Protein AF-A0A7S2C5H0-F1 (afdb_monomer_lite)

pLDDT: mean 75.6, std 20.44, range [29.86, 96.56]

Foldseek 3Di:
DPVQDAQQKKKFWLAAFDDDDPPDDPPPTDCQHRWIWGWHDDDQLFKTWIFTLQFDADPQDPDPLSNLCVVLAATEGAGDDAQQVDKKKKFQDPPAAPWDDRAQRITIDGDSVVVSVVSVVVLVPPPDDDDDDDDDDDDDDPPVPPNRHHDLTMHMHGGTDMDGGCRVVVCVVVLNTIFIDGSVNDDSVRSSCSRRVDHSNCSSVSVVVVCVVVVPDDPSRHPPPPDPPPPVDDD

Sequence (235 aa):
PYPDLHVGGVLISKTAAPGGSPGGKPYSRSYWHSAVMLVVEHVEYGCAKAVLLNHVPAPLSQRPALRALCEYGAPLRHGGPCDPDLHFVLHDRKKVAGARQLCQGVYIGGDIPAITSALADSASTSDDEDSDDDDGIDEETADDDSQAAKSRWCAAFQGCAAWSEGQLEGELKRGTSWGLLPASSLGGDTVTRLVFHTEPSSCWAAVCALLLREGGGDRTTVSTNANCEDAAGSA

Secondary structure (DSSP, 8-state):
--TT--TT-EEEESSPPP---TT--GGGS-TTTT-EEEEEEE-TTS-EEEEESS--BPPPPS-HHHHHHHHTTPPEEE--SEEEEEEEEEE--TT-TTEEEEETTEEEE--HHHHHHHHHHHHTTS--S----------------------SSEEEEEEEEEE-TTHHHHHHHHTSSEEEE-TTTS-HHHHHIIIIIS-GGGHHHHHHHHHHHH-SS-TTS----S-TTTTS---

Structure (mmCIF, N/CA/C/O backbone):
data_AF-A0A7S2C5H0-F1
#
_entry.id   AF-A0A7S2C5H0-F1
#
loop_
_atom_site.group_PDB
_atom_site.id
_atom_site.type_symbol
_atom_site.label_atom_id
_atom_site.label_alt_id
_atom_site.label_comp_id
_atom_site.label_asym_id
_atom_site.label_entity_id
_atom_site.label_seq_id
_atom_site.pdbx_PDB_ins_code
_atom_site.Cartn_x
_atom_site.Cartn_y
_atom_site.Cartn_z
_atom_site.occupancy
_atom_site.B_iso_or_equiv
_atom_site.auth_seq_id
_atom_site.auth_comp_id
_atom_site.auth_asym_id
_atom_site.auth_atom_id
_atom_site.pdbx_PDB_model_num
ATOM 1 N N . PRO A 1 1 ? -21.243 -7.540 7.296 1.00 53.75 1 PRO A N 1
ATOM 2 C CA . PRO A 1 1 ? -20.557 -6.875 6.168 1.00 53.75 1 PRO A CA 1
ATOM 3 C C . PRO A 1 1 ? -20.502 -5.344 6.331 1.00 53.75 1 PRO A C 1
ATOM 5 O O . PRO A 1 1 ? -21.538 -4.709 6.517 1.00 53.75 1 PRO A O 1
ATOM 8 N N . TYR A 1 2 ? -19.298 -4.766 6.312 1.00 61.06 2 TYR A N 1
ATOM 9 C CA . TYR A 1 2 ? -19.113 -3.323 6.125 1.00 61.06 2 TYR A CA 1
ATOM 10 C C . TYR A 1 2 ? -19.041 -3.105 4.603 1.00 61.06 2 TYR A C 1
ATOM 12 O O . TYR A 1 2 ? -18.027 -3.476 4.016 1.00 61.06 2 TYR A O 1
ATOM 20 N N . PRO A 1 3 ? -20.123 -2.648 3.945 1.00 62.16 3 PRO A N 1
ATOM 21 C CA . PRO A 1 3 ? -20.274 -2.751 2.490 1.00 62.16 3 PRO A CA 1
ATOM 22 C C . PRO A 1 3 ? -19.224 -1.957 1.714 1.00 62.16 3 PRO A C 1
ATOM 24 O O . PRO A 1 3 ? -18.966 -2.287 0.569 1.00 62.16 3 PRO A O 1
ATOM 27 N N . ASP A 1 4 ? -18.596 -0.967 2.348 1.00 68.50 4 ASP A N 1
ATOM 28 C CA . ASP A 1 4 ? -17.612 -0.098 1.706 1.00 68.50 4 ASP A CA 1
ATOM 29 C C . ASP A 1 4 ? -16.154 -0.522 1.975 1.00 68.50 4 ASP A C 1
ATOM 31 O O . ASP A 1 4 ? -15.218 0.091 1.455 1.00 68.50 4 ASP A O 1
ATOM 35 N N . LEU A 1 5 ? -15.936 -1.558 2.800 1.00 78.12 5 LEU A N 1
ATOM 36 C CA . LEU A 1 5 ? -14.605 -2.101 3.063 1.00 78.12 5 LEU A CA 1
ATOM 37 C C . LEU A 1 5 ? -14.230 -3.094 1.963 1.00 78.12 5 LEU A C 1
ATOM 39 O O . LEU A 1 5 ? -14.693 -4.234 1.942 1.00 78.12 5 LEU A O 1
ATOM 43 N N . HIS A 1 6 ? -13.350 -2.646 1.073 1.00 82.62 6 HIS A N 1
ATOM 44 C CA . HIS A 1 6 ? -12.813 -3.441 -0.020 1.00 82.62 6 HIS A CA 1
ATOM 45 C C . HIS A 1 6 ? -11.309 -3.225 -0.177 1.00 82.62 6 HIS A C 1
ATOM 47 O O . HIS A 1 6 ? -10.742 -2.218 0.261 1.00 82.62 6 HIS A O 1
ATOM 53 N N . VAL A 1 7 ? -10.668 -4.172 -0.860 1.00 88.38 7 VAL A N 1
ATOM 54 C CA . VAL A 1 7 ? -9.293 -4.019 -1.338 1.00 88.38 7 VAL A CA 1
ATOM 55 C C . VAL A 1 7 ? -9.168 -2.733 -2.165 1.00 88.38 7 VAL A C 1
ATOM 57 O O . VAL A 1 7 ? -10.048 -2.403 -2.956 1.00 88.38 7 VAL A O 1
ATOM 60 N N . GLY A 1 8 ? -8.080 -1.994 -1.950 1.00 86.75 8 GLY A N 1
ATOM 61 C CA . GLY A 1 8 ? -7.844 -0.680 -2.542 1.00 86.75 8 GLY A CA 1
ATOM 62 C C . GLY A 1 8 ? -8.389 0.495 -1.723 1.00 86.75 8 GLY A C 1
ATOM 63 O O . GLY A 1 8 ? -8.090 1.640 -2.052 1.00 86.75 8 GLY A O 1
ATOM 64 N N . GLY A 1 9 ? -9.168 0.244 -0.664 1.00 89.56 9 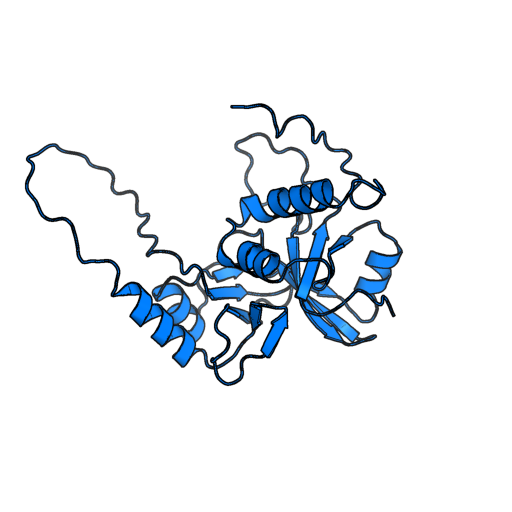GLY A N 1
ATOM 65 C CA . GLY A 1 9 ? -9.592 1.286 0.272 1.00 89.56 9 GLY A CA 1
ATOM 66 C C . GLY A 1 9 ? -8.416 1.868 1.061 1.00 89.56 9 GLY A C 1
ATOM 67 O O . GLY A 1 9 ? -7.445 1.165 1.361 1.00 89.56 9 GLY A O 1
ATOM 68 N N . VAL A 1 10 ? -8.512 3.150 1.417 1.00 91.94 10 VAL A N 1
ATOM 69 C CA . VAL A 1 10 ? -7.501 3.854 2.217 1.00 91.94 10 VAL A CA 1
ATOM 70 C C . VAL A 1 10 ? -8.003 4.017 3.649 1.00 91.94 10 VAL A C 1
ATOM 72 O O . VAL A 1 10 ? -9.037 4.636 3.895 1.00 91.94 10 VAL A O 1
ATOM 75 N N . LEU A 1 11 ? -7.258 3.462 4.603 1.00 90.44 11 LEU A N 1
ATOM 76 C CA . LEU A 1 11 ? -7.480 3.641 6.034 1.00 90.44 11 LEU A CA 1
ATOM 77 C C . LEU A 1 11 ? -6.658 4.821 6.540 1.00 90.44 11 LEU A C 1
ATOM 79 O O . LEU A 1 11 ? -5.480 4.961 6.210 1.00 90.44 11 LEU A O 1
ATOM 83 N N . ILE A 1 12 ? -7.274 5.643 7.381 1.00 90.06 12 ILE A N 1
ATOM 84 C CA . ILE A 1 12 ? -6.643 6.827 7.960 1.00 90.06 12 ILE A CA 1
ATOM 85 C C . ILE A 1 12 ? -6.814 6.767 9.460 1.00 90.06 12 ILE A C 1
ATOM 87 O O . ILE A 1 12 ? -7.923 6.569 9.965 1.00 90.06 12 ILE A O 1
ATOM 91 N N . SER A 1 13 ? -5.720 6.955 10.180 1.00 86.88 13 SER A N 1
ATOM 92 C CA . SER A 1 13 ? -5.783 7.064 11.626 1.00 86.88 13 SER A CA 1
ATOM 93 C C . SER A 1 13 ? -6.560 8.305 12.048 1.00 86.88 13 SER A C 1
ATOM 95 O O . SER A 1 13 ? -6.291 9.414 11.578 1.00 86.88 13 SER A O 1
ATOM 97 N N . LYS A 1 14 ? -7.492 8.119 12.985 1.00 81.19 14 LYS A N 1
ATOM 98 C CA . LYS A 1 14 ? -8.208 9.223 13.637 1.00 81.19 14 LYS A CA 1
ATOM 99 C C . LYS A 1 14 ? -7.375 9.914 14.717 1.00 81.19 14 LYS A C 1
ATOM 101 O O . LYS A 1 14 ? -7.780 10.962 15.212 1.00 81.19 14 LYS A O 1
ATOM 106 N N . THR A 1 15 ? -6.213 9.365 15.075 1.00 70.50 15 THR A N 1
ATOM 107 C CA . THR A 1 15 ? -5.284 9.997 16.009 1.00 70.50 15 THR A CA 1
ATOM 108 C C . THR A 1 15 ? -4.172 10.706 15.243 1.00 70.50 15 THR A C 1
ATOM 110 O O . THR A 1 15 ? -3.310 10.087 14.615 1.00 70.50 15 THR A O 1
ATOM 113 N N . ALA A 1 16 ? -4.174 12.039 15.305 1.00 60.19 16 ALA A N 1
ATOM 114 C CA . ALA A 1 16 ? -3.022 12.823 14.881 1.00 60.19 16 ALA A CA 1
ATOM 115 C C . ALA A 1 16 ? -1.846 12.531 15.819 1.00 60.19 16 ALA A C 1
ATOM 117 O O . ALA A 1 16 ? -2.031 12.331 17.024 1.00 60.19 16 ALA A O 1
ATOM 118 N N . ALA A 1 17 ? -0.628 12.504 15.282 1.00 57.44 17 ALA A N 1
ATOM 119 C CA . ALA A 1 17 ? 0.543 12.458 16.138 1.00 57.44 17 ALA A CA 1
ATOM 120 C C . ALA A 1 17 ? 0.549 13.676 17.080 1.00 57.44 17 ALA A C 1
ATOM 122 O O . ALA A 1 17 ? 0.290 14.788 16.612 1.00 57.44 17 ALA A O 1
ATOM 123 N N . PRO A 1 18 ? 0.851 13.507 18.382 1.00 51.44 18 PRO A N 1
ATOM 124 C CA . PRO A 1 18 ? 1.000 14.651 19.271 1.00 51.44 18 PRO A CA 1
ATOM 125 C C . PRO A 1 18 ? 2.046 15.596 18.668 1.00 51.44 18 PRO A C 1
ATOM 127 O O . PRO A 1 18 ? 3.112 15.136 18.234 1.00 51.44 18 PRO A O 1
ATOM 130 N N . GLY A 1 19 ? 1.687 16.883 18.574 1.00 45.78 19 GLY A N 1
ATOM 131 C CA . GLY A 1 19 ? 2.488 17.939 17.956 1.00 45.78 19 GLY A CA 1
ATOM 132 C C . GLY A 1 19 ? 3.941 17.819 18.395 1.00 45.78 19 GLY A C 1
ATOM 133 O O . GLY A 1 19 ? 4.268 18.006 19.562 1.00 45.78 19 GLY A O 1
ATOM 134 N N . GLY A 1 20 ? 4.792 17.384 17.471 1.00 43.41 20 GLY A N 1
ATOM 135 C CA . GLY A 1 20 ? 6.211 17.212 17.732 1.00 43.41 20 GLY A CA 1
ATOM 136 C C . GLY A 1 20 ? 6.895 18.500 17.343 1.00 43.41 20 GLY A C 1
ATOM 137 O O . GLY A 1 20 ? 6.788 18.904 16.187 1.00 43.41 20 GLY A O 1
ATOM 138 N N . SER A 1 21 ? 7.584 19.130 18.289 1.00 33.94 21 SER A N 1
ATOM 139 C CA . SER A 1 21 ? 8.498 20.224 17.989 1.00 33.94 21 SER A CA 1
ATOM 140 C C . SER A 1 21 ? 9.470 19.801 16.875 1.00 33.94 21 SER A C 1
ATOM 142 O O . SER A 1 21 ? 9.914 18.643 16.873 1.00 33.94 21 SER A O 1
ATOM 144 N N . PRO A 1 22 ? 9.820 20.702 15.942 1.00 35.66 22 PRO A N 1
ATOM 145 C CA . PRO A 1 22 ? 10.812 20.411 14.914 1.00 35.66 22 PRO A CA 1
ATOM 146 C C . PRO A 1 22 ? 12.134 20.039 15.607 1.00 35.66 22 PRO A C 1
ATOM 148 O O . PRO A 1 22 ? 12.696 20.843 16.344 1.00 35.66 22 PRO A O 1
ATOM 151 N N . GLY A 1 23 ? 12.576 18.785 15.453 1.00 44.00 23 GLY A N 1
ATOM 152 C CA . GLY A 1 23 ? 13.808 18.259 16.068 1.00 44.00 23 GLY A CA 1
ATOM 153 C C . GLY A 1 23 ? 13.650 17.044 16.997 1.00 44.00 23 GLY A C 1
ATOM 154 O O . GLY A 1 23 ? 14.649 16.523 17.492 1.00 44.00 23 GLY A O 1
ATOM 155 N N . GLY A 1 24 ? 12.433 16.549 17.244 1.00 35.28 24 GLY A N 1
ATOM 156 C CA . GLY A 1 24 ? 12.222 15.321 18.026 1.00 35.28 24 GLY A CA 1
ATOM 157 C C . GLY A 1 24 ? 12.620 14.042 17.273 1.00 35.28 24 GLY A C 1
ATOM 158 O O . GLY A 1 24 ? 12.260 13.867 16.111 1.00 35.28 24 GLY A O 1
ATOM 159 N N . LYS A 1 25 ? 13.329 13.114 17.938 1.00 35.00 25 LYS A N 1
ATOM 160 C CA . LYS A 1 25 ? 13.707 11.807 17.361 1.00 35.00 25 LYS A CA 1
ATOM 161 C C . LYS A 1 25 ? 12.458 11.052 16.850 1.00 35.00 25 LYS A C 1
ATOM 163 O O . LYS A 1 25 ? 11.527 10.857 17.631 1.00 35.00 25 LYS A O 1
ATOM 168 N N . PRO A 1 26 ? 12.442 10.559 15.597 1.00 45.09 26 PRO A N 1
ATOM 169 C CA . PRO A 1 26 ? 11.220 10.089 14.928 1.00 45.09 26 PRO A CA 1
ATOM 170 C C . PRO A 1 26 ? 10.617 8.776 15.470 1.00 45.09 26 PRO A C 1
ATOM 172 O O . PRO A 1 26 ? 9.513 8.411 15.078 1.00 45.09 26 PRO A O 1
ATOM 175 N N . TYR A 1 27 ? 11.290 8.071 16.387 1.00 41.44 27 TYR A N 1
ATOM 176 C CA . TYR A 1 27 ? 10.964 6.678 16.730 1.00 41.44 27 TYR A CA 1
ATOM 177 C C . TYR A 1 27 ? 10.172 6.459 18.035 1.00 41.44 27 TYR A C 1
ATOM 179 O O . TYR A 1 27 ? 9.954 5.311 18.408 1.00 41.44 27 TYR A O 1
ATOM 187 N N . SER A 1 28 ? 9.709 7.504 18.742 1.00 40.38 28 SER A N 1
ATOM 188 C CA . SER A 1 28 ? 8.841 7.323 19.932 1.00 40.38 28 SER A CA 1
ATOM 189 C C . SER A 1 28 ? 7.335 7.395 19.639 1.00 40.38 28 SER A C 1
ATOM 191 O O . SER A 1 28 ? 6.518 7.246 20.550 1.00 40.38 28 SER A O 1
ATOM 193 N N . ARG A 1 29 ? 6.938 7.613 18.377 1.00 50.84 29 ARG A N 1
ATOM 194 C CA . ARG A 1 29 ? 5.528 7.632 17.966 1.00 50.84 29 ARG A CA 1
ATOM 195 C C . ARG A 1 29 ? 5.045 6.205 17.722 1.00 50.84 29 ARG A C 1
ATOM 197 O O . ARG A 1 29 ? 5.665 5.455 16.980 1.00 50.84 29 ARG A O 1
ATOM 204 N N . SER A 1 30 ? 3.917 5.833 18.329 1.00 62.91 30 SER A N 1
ATOM 205 C CA . SER A 1 30 ? 3.211 4.597 17.959 1.00 62.91 30 SER A CA 1
ATOM 206 C C . SER A 1 30 ? 2.931 4.615 16.450 1.00 62.91 30 SER A C 1
ATOM 208 O O . SER A 1 30 ? 2.470 5.647 15.955 1.00 62.91 30 SER A O 1
ATOM 210 N N . TYR A 1 31 ? 3.202 3.491 15.764 1.00 62.03 31 TYR A N 1
ATOM 211 C CA . TYR A 1 31 ? 3.044 3.256 14.311 1.00 62.03 31 TYR A CA 1
ATOM 212 C C . TYR A 1 31 ? 1.740 3.796 13.710 1.00 62.03 31 TYR A C 1
ATOM 214 O O . TYR A 1 31 ? 1.633 4.018 12.510 1.00 62.03 31 TYR A O 1
ATOM 222 N N . TRP A 1 32 ? 0.728 3.960 14.553 1.00 77.81 32 TRP A N 1
ATOM 223 C CA . TRP A 1 32 ? -0.640 4.239 14.159 1.00 77.81 32 TRP A CA 1
ATOM 224 C C . TRP A 1 32 ? -0.974 5.730 14.145 1.00 77.81 32 TRP A C 1
ATOM 226 O O . TRP A 1 32 ? -2.024 6.103 13.636 1.00 77.81 32 TRP A O 1
ATOM 236 N N . HIS A 1 33 ? -0.121 6.603 14.682 1.00 80.12 33 HIS A N 1
ATOM 237 C CA . HIS A 1 33 ? -0.389 8.040 14.661 1.00 80.12 33 HIS A CA 1
ATOM 238 C C . HIS A 1 33 ? -0.201 8.612 13.264 1.00 80.12 33 HIS A C 1
ATOM 240 O O . HIS A 1 33 ? 0.839 8.409 12.640 1.00 80.12 33 HIS A O 1
ATOM 246 N N . SER A 1 34 ? -1.202 9.351 12.788 1.00 83.38 34 SER A N 1
ATOM 247 C CA . SER A 1 34 ? -1.224 9.893 11.429 1.00 83.38 34 SER A CA 1
ATOM 248 C C . SER A 1 34 ? -1.002 8.823 10.347 1.00 83.38 34 SER A C 1
ATOM 250 O O . SER A 1 34 ? -0.563 9.143 9.247 1.00 83.38 34 SER A O 1
ATOM 252 N N . ALA A 1 35 ? -1.283 7.548 10.640 1.00 87.94 35 ALA A N 1
ATOM 253 C CA . ALA A 1 35 ? -1.087 6.462 9.691 1.00 87.94 35 ALA A CA 1
ATOM 254 C C . ALA A 1 35 ? -2.050 6.594 8.507 1.00 87.94 35 ALA A C 1
ATOM 256 O O . ALA A 1 35 ? -3.250 6.814 8.694 1.00 87.94 35 ALA A O 1
ATOM 257 N N . VAL A 1 36 ? -1.512 6.420 7.303 1.00 92.12 36 VAL A N 1
ATOM 258 C CA . VAL A 1 36 ? -2.278 6.250 6.066 1.00 92.12 36 VAL A CA 1
ATOM 259 C C . VAL A 1 36 ? -1.931 4.883 5.517 1.00 92.12 36 VAL A C 1
ATOM 261 O O . VAL A 1 36 ? -0.757 4.599 5.286 1.00 92.12 36 VAL A O 1
ATOM 264 N N . MET A 1 37 ? -2.929 4.029 5.324 1.00 93.62 37 MET A N 1
ATOM 265 C CA . MET A 1 37 ? -2.711 2.655 4.889 1.00 93.62 37 MET A CA 1
ATOM 266 C C . MET A 1 37 ? -3.587 2.295 3.700 1.00 93.62 37 MET A C 1
ATOM 268 O O . MET A 1 37 ? -4.753 2.671 3.650 1.00 93.62 37 MET A O 1
ATOM 272 N N . LEU A 1 38 ? -3.041 1.515 2.774 1.00 94.88 38 LEU A N 1
ATOM 273 C CA . LEU A 1 38 ? -3.784 0.928 1.663 1.00 94.88 38 LEU A CA 1
ATOM 274 C C . LEU A 1 38 ? -4.155 -0.516 1.998 1.00 94.88 38 LEU A C 1
ATOM 276 O O . LEU A 1 38 ? -3.262 -1.319 2.265 1.00 94.88 38 LEU A O 1
ATOM 280 N N . VAL A 1 39 ? -5.441 -0.865 1.944 1.00 94.81 39 VAL A N 1
ATOM 281 C CA . VAL A 1 39 ? -5.906 -2.252 2.116 1.00 94.81 39 VAL A CA 1
ATOM 282 C C . VAL A 1 39 ? -5.518 -3.069 0.881 1.00 94.81 39 VAL A C 1
ATOM 284 O O . VAL A 1 39 ? -6.013 -2.820 -0.217 1.00 94.81 39 VAL A O 1
ATOM 287 N N . VAL A 1 40 ? -4.635 -4.055 1.044 1.00 94.75 40 VAL A N 1
ATOM 288 C CA . VAL A 1 40 ? -4.094 -4.880 -0.058 1.00 94.75 40 VAL A CA 1
ATOM 289 C C . V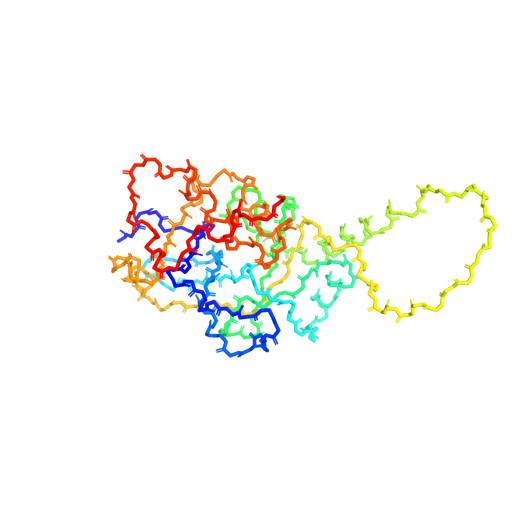AL A 1 40 ? -4.735 -6.266 -0.138 1.00 94.75 40 VAL A C 1
ATOM 291 O O . VAL A 1 40 ? -4.820 -6.864 -1.219 1.00 94.75 40 VAL A O 1
ATOM 294 N N . GLU A 1 41 ? -5.231 -6.756 0.996 1.00 92.81 41 GLU A N 1
ATOM 295 C CA . GLU A 1 41 ? -5.978 -8.003 1.121 1.00 92.81 41 GLU A CA 1
ATOM 296 C C . GLU A 1 41 ? -7.131 -7.804 2.098 1.00 92.81 41 GLU A C 1
ATOM 298 O O . GLU A 1 41 ? -6.962 -7.232 3.174 1.00 92.81 41 GLU A O 1
ATOM 303 N N . HIS A 1 42 ? -8.300 -8.305 1.723 1.00 90.56 42 HIS A N 1
ATOM 304 C CA . HIS A 1 42 ? -9.462 -8.390 2.589 1.00 90.56 42 HIS A CA 1
ATOM 305 C C . HIS A 1 42 ? -10.351 -9.505 2.058 1.00 90.56 42 HIS A C 1
ATOM 307 O O . HIS A 1 42 ? -10.665 -9.541 0.867 1.00 90.56 42 HIS A O 1
ATOM 313 N N . VAL A 1 43 ? -10.696 -10.442 2.931 1.00 83.00 43 VAL A N 1
ATOM 314 C CA . VAL A 1 43 ? -11.669 -11.496 2.647 1.00 83.00 43 VAL A CA 1
ATOM 315 C C . VAL A 1 43 ? -12.901 -11.192 3.483 1.00 83.00 43 VAL A C 1
ATOM 317 O O . VAL A 1 43 ? -12.774 -10.784 4.637 1.00 83.00 43 VAL A O 1
ATOM 320 N N . GLU A 1 44 ? -14.090 -11.367 2.911 1.00 70.81 44 GLU A N 1
ATOM 321 C CA . GLU A 1 44 ? -15.334 -11.159 3.648 1.00 70.81 44 GLU A CA 1
ATOM 322 C C . GLU A 1 44 ? -15.364 -12.092 4.867 1.00 70.81 44 GLU A C 1
ATOM 324 O O . GLU A 1 44 ? -15.224 -13.304 4.713 1.00 70.81 44 GLU A O 1
ATOM 329 N N . TYR A 1 45 ? -15.497 -11.527 6.074 1.00 65.69 45 TYR A N 1
ATOM 330 C CA . TYR A 1 45 ? -15.383 -12.270 7.340 1.00 65.69 45 TYR A CA 1
ATOM 331 C C . TYR A 1 45 ? -14.023 -12.954 7.548 1.00 65.69 45 TYR A C 1
ATOM 333 O O . TYR A 1 45 ? -13.921 -13.929 8.276 1.00 65.69 45 TYR A O 1
ATOM 341 N N . GLY A 1 46 ? -12.968 -12.468 6.904 1.00 76.06 46 GLY A N 1
ATOM 342 C CA . GLY A 1 46 ? -11.622 -12.998 7.051 1.00 76.06 46 GLY A CA 1
ATOM 343 C C . GLY A 1 46 ? -10.654 -11.965 7.604 1.00 76.06 46 GLY A C 1
ATOM 344 O O . GLY A 1 46 ? -11.031 -10.928 8.150 1.00 76.06 46 GLY A O 1
ATOM 345 N N . CYS A 1 47 ? -9.370 -12.268 7.459 1.00 83.50 47 CYS A N 1
ATOM 346 C CA . CYS A 1 47 ? -8.307 -11.346 7.819 1.00 83.50 47 CYS A CA 1
ATOM 347 C C . CYS A 1 47 ? -8.211 -10.200 6.801 1.00 83.50 47 CYS A C 1
ATOM 349 O O . CYS A 1 47 ? -8.487 -10.371 5.609 1.00 83.50 47 CYS A O 1
ATOM 351 N N . ALA A 1 48 ? -7.745 -9.047 7.272 1.00 89.56 48 ALA A N 1
ATOM 352 C CA . ALA A 1 48 ? -7.380 -7.922 6.420 1.00 89.56 48 ALA A CA 1
ATOM 353 C C . ALA A 1 48 ? -5.885 -7.636 6.548 1.00 89.56 48 ALA A C 1
ATOM 355 O O . ALA A 1 48 ? -5.318 -7.766 7.637 1.00 89.56 48 ALA A O 1
ATOM 356 N N . LYS A 1 49 ? -5.257 -7.208 5.452 1.00 94.00 49 LYS A N 1
ATOM 357 C CA . LYS A 1 49 ? -3.894 -6.675 5.454 1.00 94.00 49 LYS A CA 1
ATOM 358 C C . LYS A 1 49 ? -3.851 -5.329 4.760 1.00 94.00 49 LYS A C 1
ATOM 360 O O . LYS A 1 49 ? -4.469 -5.138 3.710 1.00 94.00 49 LYS A O 1
ATOM 365 N N . ALA A 1 50 ? -3.069 -4.421 5.322 1.00 94.06 50 ALA A N 1
ATOM 366 C CA . ALA A 1 50 ? -2.823 -3.114 4.745 1.00 94.06 50 ALA A CA 1
ATOM 367 C C . ALA A 1 50 ? -1.338 -2.750 4.810 1.00 94.06 50 ALA A C 1
ATOM 369 O O . ALA A 1 50 ? -0.616 -3.230 5.684 1.00 94.06 50 ALA A O 1
ATOM 370 N N . VAL A 1 51 ? -0.891 -1.896 3.891 1.00 94.50 51 VAL A N 1
ATOM 371 C CA . VAL A 1 51 ? 0.477 -1.358 3.882 1.00 94.50 51 VAL A CA 1
ATOM 372 C C . VAL A 1 51 ? 0.472 0.130 4.214 1.00 94.50 51 VAL A C 1
ATOM 374 O O . VAL A 1 51 ? -0.364 0.873 3.702 1.00 94.50 51 VAL A O 1
ATOM 377 N N . LEU A 1 52 ? 1.398 0.570 5.066 1.00 92.00 52 LEU A N 1
ATOM 378 C CA . LEU A 1 52 ? 1.612 1.978 5.413 1.00 92.00 52 LEU A CA 1
ATOM 379 C C . LEU A 1 52 ? 2.184 2.752 4.220 1.00 92.00 52 LEU A C 1
ATOM 381 O O . LEU A 1 52 ? 3.229 2.399 3.679 1.00 92.00 52 LEU A O 1
ATOM 385 N N . LEU A 1 53 ? 1.521 3.844 3.843 1.00 89.44 53 LEU A N 1
ATOM 386 C CA . LEU A 1 53 ? 1.945 4.730 2.757 1.00 89.44 53 LEU A CA 1
ATOM 387 C C . LEU A 1 53 ? 2.852 5.865 3.237 1.00 89.44 53 LEU A C 1
ATOM 389 O O . LEU A 1 53 ? 3.608 6.415 2.442 1.00 89.44 53 LEU A O 1
ATOM 393 N N . ASN A 1 54 ? 2.772 6.222 4.521 1.00 83.50 54 ASN A N 1
ATOM 394 C CA . ASN A 1 54 ? 3.403 7.416 5.080 1.00 83.50 54 ASN A CA 1
ATOM 395 C C . ASN A 1 54 ? 4.656 7.147 5.935 1.00 83.50 54 ASN A C 1
ATOM 397 O O . ASN A 1 54 ? 5.136 8.050 6.618 1.00 83.50 54 ASN A O 1
ATOM 401 N N . HIS A 1 55 ? 5.178 5.917 5.922 1.00 73.44 55 HIS A N 1
ATOM 402 C CA . HIS A 1 55 ? 6.380 5.543 6.669 1.00 73.44 55 HIS A CA 1
ATOM 403 C C . HIS A 1 55 ? 7.660 5.615 5.818 1.00 73.44 55 HIS A C 1
ATOM 405 O O . HIS A 1 55 ? 7.645 5.423 4.603 1.00 73.44 55 HIS A O 1
ATOM 411 N N . VAL A 1 56 ? 8.762 5.904 6.514 1.00 68.44 56 VAL A N 1
ATOM 412 C CA . VAL A 1 56 ? 10.130 6.129 6.008 1.00 68.44 56 VAL A CA 1
ATOM 413 C C . VAL A 1 56 ? 10.693 4.861 5.327 1.00 68.44 56 VAL A C 1
ATOM 415 O O . VAL A 1 56 ? 10.199 3.762 5.615 1.00 68.44 56 VAL A O 1
ATOM 418 N N . PRO A 1 57 ? 11.701 4.976 4.433 1.00 74.12 57 PRO A N 1
ATOM 419 C CA . PRO A 1 57 ? 12.443 3.844 3.881 1.00 74.12 57 PRO A CA 1
ATOM 420 C C . PRO A 1 57 ? 12.748 2.748 4.907 1.00 74.12 57 PRO A C 1
ATOM 422 O O . PRO A 1 57 ? 13.214 3.020 6.015 1.00 74.12 57 PRO A O 1
ATOM 425 N N . ALA A 1 58 ? 12.470 1.503 4.525 1.00 73.12 58 ALA A N 1
ATOM 426 C CA . ALA A 1 58 ? 12.885 0.340 5.296 1.00 73.12 58 ALA A CA 1
ATOM 427 C C . ALA A 1 58 ? 14.367 0.028 5.018 1.00 73.12 58 ALA A C 1
ATOM 429 O O . ALA A 1 58 ? 14.882 0.402 3.959 1.00 73.12 58 ALA A O 1
ATOM 430 N N . PRO A 1 59 ? 15.064 -0.666 5.939 1.00 76.62 59 PRO A N 1
ATOM 431 C CA . PRO A 1 59 ? 16.399 -1.181 5.667 1.00 76.62 59 PRO A CA 1
ATOM 432 C C . PRO A 1 59 ? 16.415 -1.999 4.374 1.00 76.62 59 PRO A C 1
ATOM 434 O O . PRO A 1 59 ? 15.444 -2.692 4.065 1.00 76.62 59 PRO A O 1
ATOM 437 N N . LEU A 1 60 ? 17.524 -1.937 3.633 1.00 74.06 60 LEU A N 1
ATOM 438 C CA . LEU A 1 60 ? 17.674 -2.678 2.383 1.00 74.06 60 LEU A CA 1
ATOM 439 C C . LEU A 1 60 ? 17.357 -4.166 2.608 1.00 74.06 60 LEU A C 1
ATOM 441 O O . LEU A 1 60 ? 17.934 -4.811 3.488 1.00 74.06 60 LEU A O 1
ATOM 445 N N . SER A 1 61 ? 16.438 -4.717 1.814 1.00 75.38 61 SER A N 1
ATOM 446 C CA . SER A 1 61 ? 16.082 -6.131 1.921 1.00 75.38 61 SER A CA 1
ATOM 447 C C . SER A 1 61 ? 17.256 -7.011 1.491 1.00 75.38 61 SER A C 1
ATOM 449 O O . SER A 1 61 ? 17.908 -6.751 0.480 1.00 75.38 61 SER A O 1
ATOM 451 N N . GLN A 1 62 ? 17.483 -8.110 2.213 1.00 78.56 62 GLN A N 1
ATOM 452 C CA . GLN A 1 62 ? 18.440 -9.142 1.798 1.00 78.56 62 GLN A CA 1
ATOM 453 C C . GLN A 1 62 ? 17.917 -9.990 0.628 1.00 78.56 62 GLN A C 1
ATOM 455 O O . GLN A 1 62 ? 18.650 -10.815 0.083 1.00 78.56 62 GLN A O 1
ATOM 460 N N . ARG A 1 63 ? 16.648 -9.817 0.228 1.00 84.69 63 ARG A N 1
ATOM 461 C CA . ARG A 1 63 ? 16.058 -10.564 -0.884 1.00 84.69 63 ARG A CA 1
ATOM 462 C C . ARG A 1 63 ? 16.554 -10.008 -2.223 1.00 84.69 63 ARG A C 1
ATOM 464 O O . ARG A 1 63 ? 16.256 -8.849 -2.523 1.00 84.69 63 ARG A O 1
ATOM 471 N N . PRO A 1 64 ? 17.201 -10.827 -3.077 1.00 86.81 64 PRO A N 1
ATOM 472 C CA . PRO A 1 64 ? 17.785 -10.355 -4.334 1.00 86.81 64 PRO A CA 1
ATOM 473 C C . PRO A 1 64 ? 16.793 -9.630 -5.249 1.00 86.81 64 PRO A C 1
ATOM 475 O O . PRO A 1 64 ? 17.113 -8.583 -5.796 1.00 86.81 64 PRO A O 1
ATOM 478 N N . ALA A 1 65 ? 15.563 -10.143 -5.361 1.00 85.50 65 ALA A N 1
ATOM 479 C CA . ALA A 1 65 ? 14.538 -9.551 -6.219 1.00 85.50 65 ALA A CA 1
ATOM 480 C C . ALA A 1 65 ? 14.134 -8.129 -5.783 1.00 85.50 65 ALA A C 1
ATOM 482 O O . ALA A 1 65 ? 13.909 -7.266 -6.623 1.00 85.50 65 ALA A O 1
ATOM 483 N N . LEU A 1 66 ? 14.070 -7.864 -4.474 1.00 87.44 66 LEU A N 1
ATOM 484 C CA . LEU A 1 66 ? 13.731 -6.535 -3.956 1.00 87.44 66 LEU A CA 1
ATOM 485 C C . LEU A 1 66 ? 14.916 -5.585 -4.027 1.00 87.44 66 LEU A C 1
ATOM 487 O O . LEU A 1 66 ? 14.735 -4.413 -4.335 1.00 87.44 66 LEU A O 1
ATOM 491 N N . ARG A 1 67 ? 16.124 -6.102 -3.792 1.00 88.50 67 ARG A N 1
ATOM 492 C CA . ARG A 1 67 ? 17.353 -5.337 -3.977 1.00 88.50 67 ARG A CA 1
ATOM 493 C C . ARG A 1 67 ? 17.468 -4.831 -5.414 1.00 88.50 67 ARG A C 1
ATOM 495 O O . ARG A 1 67 ? 17.688 -3.643 -5.595 1.00 88.50 67 ARG A O 1
ATOM 502 N N . ALA A 1 68 ? 17.205 -5.687 -6.402 1.00 89.69 68 ALA A N 1
ATOM 503 C CA . ALA A 1 68 ? 17.210 -5.297 -7.810 1.00 89.69 68 ALA A CA 1
ATOM 504 C C . ALA A 1 68 ? 16.172 -4.203 -8.121 1.00 89.69 68 ALA A C 1
ATOM 506 O O . ALA A 1 68 ? 16.472 -3.250 -8.829 1.00 89.69 68 ALA A O 1
ATOM 507 N N . LEU A 1 69 ? 14.958 -4.281 -7.559 1.00 91.31 69 LEU A N 1
ATOM 508 C CA . LEU A 1 69 ? 13.971 -3.200 -7.698 1.00 91.31 69 LEU A CA 1
ATOM 509 C C . LEU A 1 69 ? 14.493 -1.868 -7.133 1.00 91.31 69 LEU A C 1
ATOM 511 O O . LEU A 1 69 ? 14.322 -0.828 -7.768 1.00 91.31 69 LEU A O 1
ATOM 515 N N . CYS A 1 70 ? 15.131 -1.897 -5.960 1.00 89.25 70 CYS A N 1
ATOM 516 C CA . CYS A 1 70 ? 15.696 -0.705 -5.328 1.00 89.25 70 CYS A CA 1
ATOM 517 C C . CYS A 1 70 ? 16.890 -0.127 -6.084 1.00 89.25 70 CYS A C 1
ATOM 519 O O . CYS A 1 70 ? 17.001 1.091 -6.175 1.00 89.25 70 CYS A O 1
ATOM 521 N N . GLU A 1 71 ? 17.748 -0.982 -6.643 1.00 89.06 71 GLU A N 1
ATOM 522 C CA . GLU A 1 71 ? 18.884 -0.578 -7.482 1.00 89.06 71 GLU A CA 1
ATOM 523 C C . GLU A 1 71 ? 18.422 0.247 -8.693 1.00 89.06 71 GLU A C 1
ATOM 525 O O . GLU A 1 71 ? 19.085 1.212 -9.056 1.00 89.06 71 GLU A O 1
ATOM 530 N N . TYR A 1 72 ? 17.247 -0.058 -9.254 1.00 89.00 72 TYR A N 1
ATOM 531 C CA . TYR A 1 72 ? 16.631 0.711 -10.344 1.00 89.00 72 TYR A CA 1
ATOM 532 C C . TYR A 1 72 ? 15.563 1.714 -9.865 1.00 89.00 72 TYR A C 1
ATOM 534 O O . TYR A 1 72 ? 14.631 2.058 -10.593 1.00 89.00 72 TYR A O 1
ATOM 542 N N . GLY A 1 73 ? 15.677 2.184 -8.620 1.00 87.31 73 GLY A N 1
ATOM 543 C CA . GLY A 1 73 ? 14.946 3.349 -8.120 1.00 87.31 73 GLY A CA 1
ATOM 544 C C . GLY A 1 73 ? 13.582 3.075 -7.482 1.00 87.31 73 GLY A C 1
ATOM 545 O O . GLY A 1 73 ? 12.934 4.026 -7.045 1.00 87.31 73 GLY A O 1
ATOM 546 N N . ALA A 1 74 ? 13.104 1.831 -7.373 1.00 91.12 74 ALA A N 1
ATOM 547 C CA . ALA A 1 74 ? 11.860 1.565 -6.642 1.00 91.12 74 ALA A CA 1
ATOM 548 C C . ALA A 1 74 ? 12.089 1.641 -5.115 1.00 91.12 74 ALA A C 1
ATOM 550 O O . ALA A 1 74 ? 12.860 0.847 -4.568 1.00 91.12 74 ALA A O 1
ATOM 551 N N . PRO A 1 75 ? 11.410 2.540 -4.377 1.00 90.94 75 PRO A N 1
ATOM 552 C CA . PRO A 1 75 ? 11.599 2.649 -2.936 1.00 90.94 75 PRO A CA 1
ATOM 553 C C . PRO A 1 75 ? 11.117 1.389 -2.210 1.00 90.94 75 PRO A C 1
ATOM 555 O O . PRO A 1 75 ? 10.021 0.892 -2.476 1.00 90.94 75 PRO A O 1
ATOM 558 N N . LEU A 1 76 ? 11.904 0.928 -1.233 1.00 90.81 76 LEU A N 1
ATOM 559 C CA . LEU A 1 76 ? 11.481 -0.060 -0.242 1.00 90.81 76 LEU A CA 1
ATOM 560 C C . LEU A 1 76 ? 11.006 0.658 1.024 1.00 90.81 76 LEU A C 1
ATOM 562 O O . LEU A 1 76 ? 11.764 1.375 1.675 1.00 90.81 76 LEU A O 1
ATOM 566 N N . ARG A 1 77 ? 9.736 0.470 1.373 1.00 90.12 77 ARG A N 1
ATOM 567 C CA . ARG A 1 77 ? 9.068 1.125 2.503 1.00 90.12 77 ARG A CA 1
ATOM 568 C C . ARG A 1 77 ? 8.691 0.112 3.573 1.00 90.12 77 ARG A C 1
ATOM 570 O O . ARG A 1 77 ? 8.475 -1.065 3.289 1.00 90.12 77 ARG A O 1
ATOM 577 N N . HIS A 1 78 ? 8.554 0.578 4.807 1.00 90.19 78 HIS A N 1
ATOM 578 C CA . HIS A 1 78 ? 8.008 -0.241 5.882 1.00 90.19 78 HIS A CA 1
ATOM 579 C C . HIS A 1 78 ? 6.476 -0.292 5.768 1.00 90.19 78 HIS A C 1
ATOM 581 O O . HIS A 1 78 ? 5.797 0.689 6.057 1.00 90.19 78 HIS A O 1
ATOM 587 N N . GLY A 1 79 ? 5.925 -1.432 5.352 1.00 90.19 79 GLY A N 1
ATOM 588 C CA . GLY A 1 79 ? 4.489 -1.647 5.160 1.00 90.19 79 GLY A CA 1
ATOM 589 C C . GLY A 1 79 ? 3.714 -1.878 6.459 1.00 90.19 79 GLY A C 1
ATOM 590 O O . GLY A 1 79 ? 2.515 -1.622 6.504 1.00 90.19 79 GLY A O 1
ATOM 591 N N . GLY A 1 80 ? 4.372 -2.295 7.540 1.00 90.06 80 GLY A N 1
ATOM 592 C CA . GLY A 1 80 ? 3.757 -2.423 8.863 1.00 90.06 80 GLY A CA 1
ATOM 593 C C . GLY A 1 80 ? 4.472 -3.440 9.753 1.00 90.06 80 GLY A C 1
ATOM 594 O O . GLY A 1 80 ? 5.423 -4.076 9.307 1.00 90.06 80 GLY A O 1
ATOM 595 N N . PRO A 1 81 ? 4.083 -3.541 11.034 1.00 89.00 81 PRO A N 1
ATOM 596 C CA . PRO A 1 81 ? 4.852 -4.269 12.044 1.00 89.00 81 PRO A CA 1
ATOM 597 C C . PRO A 1 81 ? 4.731 -5.797 11.947 1.00 89.00 81 PRO A C 1
ATOM 599 O O . PRO A 1 81 ? 5.485 -6.511 12.605 1.00 89.00 81 PRO A O 1
ATOM 602 N N . CYS A 1 82 ? 3.764 -6.312 11.188 1.00 89.31 82 CYS A N 1
ATOM 603 C CA . CYS A 1 82 ? 3.511 -7.740 11.075 1.00 89.31 82 CYS A CA 1
ATOM 604 C C . CYS A 1 82 ? 4.263 -8.341 9.888 1.00 89.31 82 CYS A C 1
ATOM 606 O O . CYS A 1 82 ? 4.258 -7.771 8.798 1.00 89.31 82 CYS A O 1
ATOM 608 N N . ASP A 1 83 ? 4.817 -9.534 10.113 1.00 87.38 83 ASP A N 1
ATOM 609 C CA . ASP A 1 83 ? 5.438 -10.395 9.102 1.00 87.38 83 ASP A CA 1
ATOM 610 C C . ASP A 1 83 ? 6.479 -9.667 8.223 1.00 87.38 83 ASP A C 1
ATOM 612 O O . ASP A 1 83 ? 6.218 -9.380 7.056 1.00 87.38 83 ASP A O 1
ATOM 616 N N . PRO A 1 84 ? 7.675 -9.353 8.759 1.00 86.50 84 PRO A N 1
ATOM 617 C CA . PRO A 1 84 ? 8.720 -8.634 8.021 1.00 86.50 84 PRO A CA 1
ATOM 618 C C . PRO A 1 84 ? 9.269 -9.412 6.813 1.00 86.50 84 PRO A C 1
ATOM 620 O O . PRO A 1 84 ? 10.027 -8.855 6.019 1.00 86.50 84 PRO A O 1
ATOM 623 N N . ASP A 1 85 ? 8.912 -10.690 6.673 1.00 87.75 85 ASP A N 1
ATOM 624 C CA . ASP A 1 85 ? 9.237 -11.527 5.524 1.00 87.75 85 ASP A CA 1
ATOM 625 C C . ASP A 1 85 ? 8.184 -11.447 4.410 1.00 87.75 85 ASP A C 1
ATOM 627 O O . ASP A 1 85 ? 8.442 -11.855 3.268 1.00 87.75 85 ASP A O 1
ATOM 631 N N . LEU A 1 86 ? 7.009 -10.896 4.693 1.00 90.38 86 LEU A N 1
ATOM 632 C CA . LEU A 1 86 ? 6.006 -10.611 3.685 1.00 90.38 86 LEU A CA 1
ATOM 633 C C . LEU A 1 86 ? 6.364 -9.323 2.948 1.00 90.38 86 LEU A C 1
ATOM 635 O O . LEU A 1 86 ? 6.693 -8.305 3.554 1.00 90.38 86 LEU A O 1
ATOM 639 N N . HIS A 1 87 ? 6.296 -9.371 1.622 1.00 92.12 87 HIS A N 1
ATOM 640 C CA . HIS A 1 87 ? 6.628 -8.231 0.783 1.00 92.12 87 HIS A CA 1
ATOM 641 C C . HIS A 1 87 ? 5.544 -8.010 -0.259 1.00 92.12 87 HIS A C 1
ATOM 643 O O . HIS A 1 87 ? 5.075 -8.956 -0.892 1.00 92.12 87 HIS A O 1
ATOM 649 N N . PHE A 1 88 ? 5.187 -6.749 -0.461 1.00 94.94 88 PHE A N 1
ATOM 650 C CA . PHE A 1 88 ? 4.236 -6.330 -1.477 1.00 94.94 88 PHE A CA 1
ATOM 651 C C . PHE A 1 88 ? 4.939 -5.422 -2.470 1.00 94.94 88 PHE A C 1
ATOM 653 O O . PHE A 1 88 ? 5.586 -4.457 -2.077 1.00 94.94 88 PHE A O 1
ATOM 660 N N . VAL A 1 89 ? 4.796 -5.714 -3.757 1.00 95.94 89 VAL A N 1
ATOM 661 C CA . VAL A 1 89 ? 5.261 -4.834 -4.830 1.00 95.94 89 VAL A CA 1
ATOM 662 C C . VAL A 1 89 ? 4.030 -4.207 -5.452 1.00 95.94 89 VAL A C 1
ATOM 664 O O . VAL A 1 89 ? 3.173 -4.929 -5.961 1.00 95.94 89 VAL A O 1
ATOM 667 N N . LEU A 1 90 ? 3.918 -2.886 -5.349 1.00 96.25 90 LEU A N 1
ATOM 668 C CA . LEU A 1 90 ? 2.859 -2.101 -5.968 1.00 96.25 90 LEU A CA 1
ATOM 669 C C . LEU A 1 90 ? 3.404 -1.385 -7.199 1.00 96.25 90 LEU A C 1
ATOM 671 O O . LEU A 1 90 ? 4.522 -0.873 -7.166 1.00 96.25 90 LEU A O 1
ATOM 675 N N . HIS A 1 91 ? 2.606 -1.314 -8.261 1.00 96.19 91 HIS A N 1
ATOM 676 C CA . HIS A 1 91 ? 2.938 -0.557 -9.469 1.00 96.19 91 HIS A CA 1
ATOM 677 C C . HIS A 1 91 ? 1.686 -0.061 -10.211 1.00 96.19 91 HIS A C 1
ATOM 679 O O . HIS A 1 91 ? 0.576 -0.522 -9.943 1.00 96.19 91 HIS A O 1
ATOM 685 N N . ASP A 1 92 ? 1.849 0.845 -11.178 1.00 94.81 92 ASP A N 1
ATOM 686 C CA . ASP A 1 92 ? 0.751 1.362 -12.019 1.00 94.81 92 ASP A CA 1
ATOM 687 C C . ASP A 1 92 ? 0.598 0.645 -13.386 1.00 94.81 92 ASP A C 1
ATOM 689 O O . ASP A 1 92 ? -0.348 0.873 -14.147 1.00 94.81 92 ASP A O 1
ATOM 693 N N . ARG A 1 93 ? 1.518 -0.274 -13.708 1.00 93.94 93 ARG A N 1
ATOM 694 C CA . ARG A 1 93 ? 1.587 -0.958 -15.011 1.00 93.94 93 ARG A CA 1
ATOM 695 C C . ARG A 1 93 ? 0.552 -2.081 -15.173 1.00 93.94 93 ARG A C 1
ATOM 697 O O . ARG A 1 93 ? 0.720 -3.177 -14.656 1.00 93.94 93 ARG A O 1
ATOM 704 N N . LYS A 1 94 ? -0.461 -1.869 -16.018 1.00 92.19 94 LYS A N 1
ATOM 705 C CA . LYS A 1 94 ? -1.528 -2.858 -16.299 1.00 92.19 94 LYS A CA 1
ATOM 706 C C . LYS A 1 94 ? -1.066 -4.173 -16.953 1.00 92.19 94 LYS A C 1
ATOM 708 O O . LYS A 1 94 ? -1.761 -5.177 -16.848 1.00 92.19 94 LYS A O 1
ATOM 713 N N . LYS A 1 95 ? 0.048 -4.166 -17.692 1.00 93.06 95 LYS A N 1
ATOM 714 C CA . LYS A 1 95 ? 0.469 -5.285 -18.563 1.00 93.06 95 LYS A CA 1
ATOM 715 C C . LYS A 1 95 ? 1.467 -6.256 -17.915 1.00 93.06 95 LYS A C 1
ATOM 717 O O . LYS A 1 95 ? 2.040 -7.079 -18.621 1.00 93.06 95 LYS A O 1
ATOM 722 N N . VAL A 1 96 ? 1.686 -6.169 -16.605 1.00 95.38 96 VAL A N 1
ATOM 723 C CA . VAL A 1 96 ? 2.592 -7.085 -15.900 1.00 95.38 96 VAL A CA 1
ATOM 724 C C . VAL A 1 96 ? 1.896 -8.431 -15.693 1.00 95.38 96 VAL A C 1
ATOM 726 O O . VAL A 1 96 ? 0.807 -8.501 -15.123 1.00 95.38 96 VAL A O 1
ATOM 729 N N . ALA A 1 97 ? 2.515 -9.512 -16.170 1.00 95.81 97 ALA A N 1
ATOM 730 C CA . ALA A 1 97 ? 1.975 -10.859 -16.023 1.00 95.81 97 ALA A CA 1
ATOM 731 C C . ALA A 1 97 ? 1.870 -11.250 -14.540 1.00 95.81 97 ALA A C 1
ATOM 733 O O . ALA A 1 97 ? 2.770 -10.974 -13.751 1.00 95.81 97 ALA A O 1
ATOM 734 N N . GLY A 1 98 ? 0.758 -11.881 -14.153 1.00 95.19 98 GLY A N 1
ATOM 735 C CA . GLY A 1 98 ? 0.508 -12.299 -12.768 1.00 95.19 98 GLY A CA 1
ATOM 736 C C . GLY A 1 98 ? 0.185 -11.163 -11.788 1.00 95.19 98 GLY A C 1
ATOM 737 O O . GLY A 1 98 ? -0.083 -11.447 -10.622 1.00 95.19 98 GLY A O 1
ATOM 738 N N . ALA A 1 99 ? 0.186 -9.900 -12.228 1.00 96.50 99 ALA A N 1
ATOM 739 C CA . ALA A 1 99 ? -0.219 -8.784 -11.384 1.00 96.50 99 ALA A CA 1
ATOM 740 C C . ALA A 1 99 ? -1.740 -8.785 -11.181 1.00 96.50 99 ALA A C 1
ATOM 742 O O . ALA A 1 99 ? -2.518 -9.000 -12.115 1.00 96.50 99 ALA A O 1
ATOM 743 N N . ARG A 1 100 ? -2.177 -8.508 -9.952 1.00 95.31 100 ARG A N 1
ATOM 744 C CA . ARG A 1 100 ? -3.594 -8.359 -9.605 1.00 95.31 100 ARG A CA 1
ATOM 745 C C . ARG A 1 100 ? -3.921 -6.883 -9.450 1.00 95.31 100 ARG A C 1
ATOM 747 O O . ARG A 1 100 ? -3.208 -6.160 -8.764 1.00 95.31 100 ARG A O 1
ATOM 754 N N . GLN A 1 101 ? -5.017 -6.430 -10.045 1.00 94.12 101 GLN A N 1
ATOM 755 C CA . GLN A 1 101 ? -5.486 -5.064 -9.827 1.00 94.12 101 GLN A CA 1
ATOM 756 C C . GLN A 1 101 ? -6.073 -4.926 -8.410 1.00 94.12 101 GLN A C 1
ATOM 758 O O . GLN A 1 101 ? -6.923 -5.727 -8.020 1.00 94.12 101 GLN A O 1
ATOM 763 N N . LEU A 1 102 ? -5.608 -3.933 -7.641 1.00 91.38 102 LEU A N 1
ATOM 764 C CA . LEU A 1 102 ? -6.168 -3.584 -6.327 1.00 91.38 102 LEU A CA 1
ATOM 765 C C . LEU A 1 102 ? -7.330 -2.604 -6.483 1.00 91.38 102 LEU A C 1
ATOM 767 O O . LEU A 1 102 ? -8.433 -2.858 -6.016 1.00 91.38 102 LEU A O 1
ATOM 771 N N . CYS A 1 103 ? -7.067 -1.501 -7.177 1.00 90.31 103 CYS A N 1
ATOM 772 C CA . CYS A 1 103 ? -8.035 -0.474 -7.535 1.00 90.31 103 CYS A CA 1
ATOM 773 C C . CYS A 1 103 ? -7.657 0.127 -8.895 1.00 90.31 103 CYS A C 1
ATOM 775 O O . CYS A 1 103 ? -6.729 -0.329 -9.574 1.00 90.31 103 CYS A O 1
ATOM 777 N N . GLN A 1 104 ? -8.394 1.137 -9.354 1.00 90.69 104 GLN A N 1
ATOM 778 C CA . GLN A 1 104 ? -8.053 1.823 -10.597 1.00 90.69 104 GLN A CA 1
ATOM 779 C C . GLN A 1 104 ? -6.625 2.391 -10.500 1.00 90.69 104 GLN A C 1
ATOM 781 O O . GLN A 1 104 ? -6.299 3.062 -9.532 1.00 90.69 104 GLN A O 1
ATOM 786 N N . GLY A 1 105 ? -5.767 2.060 -11.472 1.00 92.12 105 GLY A N 1
ATOM 787 C CA . GLY A 1 105 ? -4.391 2.572 -11.544 1.00 92.12 105 GLY A CA 1
ATOM 788 C C . GLY A 1 105 ? -3.370 1.952 -10.580 1.00 92.12 105 GLY A C 1
ATOM 789 O O . GLY A 1 105 ? -2.210 2.346 -10.640 1.00 92.12 105 GLY A O 1
ATOM 790 N N . VAL A 1 106 ? -3.749 0.989 -9.729 1.00 94.44 106 VAL A N 1
ATOM 791 C CA . VAL A 1 106 ? -2.826 0.342 -8.777 1.00 94.44 106 VAL A CA 1
ATOM 792 C C . VAL A 1 106 ? -2.937 -1.176 -8.858 1.00 94.44 106 VAL A C 1
ATOM 794 O O . VAL A 1 106 ? -4.016 -1.759 -8.714 1.00 94.44 106 VAL A O 1
ATOM 797 N N . TYR A 1 107 ? -1.794 -1.817 -9.054 1.00 96.25 107 TYR A N 1
ATOM 798 C CA . TYR A 1 107 ? -1.633 -3.258 -9.184 1.00 96.25 107 TYR A CA 1
ATOM 799 C C . TYR A 1 107 ? -0.661 -3.769 -8.123 1.00 96.25 107 TYR A C 1
ATOM 801 O O . TYR A 1 107 ? 0.200 -3.024 -7.657 1.00 96.25 107 TYR A O 1
ATOM 809 N N . ILE A 1 108 ? -0.818 -5.036 -7.741 1.00 96.56 108 ILE A N 1
ATOM 810 C CA . ILE A 1 108 ? 0.020 -5.724 -6.760 1.00 96.56 108 ILE A CA 1
ATOM 811 C C . ILE A 1 108 ? 0.623 -7.003 -7.341 1.00 96.56 108 ILE A C 1
ATOM 813 O O . ILE A 1 108 ? -0.060 -7.771 -8.026 1.00 96.56 108 ILE A O 1
ATOM 817 N N . GLY A 1 109 ? 1.883 -7.258 -6.994 1.00 95.38 109 GLY A N 1
ATOM 818 C CA . GLY A 1 109 ? 2.615 -8.459 -7.383 1.00 95.38 109 GLY A CA 1
ATOM 819 C C . GLY A 1 109 ? 2.954 -8.488 -8.872 1.00 95.38 109 GLY A C 1
ATOM 820 O O . GLY A 1 109 ? 3.197 -7.454 -9.481 1.00 95.38 109 GLY A O 1
ATOM 821 N N . GLY A 1 110 ? 2.975 -9.689 -9.446 1.00 95.00 110 GLY A N 1
ATOM 822 C CA . GLY A 1 110 ? 3.357 -9.922 -10.835 1.00 95.00 110 GLY A CA 1
ATOM 823 C C . GLY A 1 110 ? 4.806 -10.363 -11.018 1.00 95.00 110 GLY A C 1
ATOM 824 O O . GLY A 1 110 ? 5.505 -10.704 -10.062 1.00 95.00 110 GLY A O 1
ATOM 825 N N . ASP A 1 111 ? 5.223 -10.414 -12.277 1.00 95.44 111 ASP A N 1
ATOM 826 C CA . ASP A 1 111 ? 6.566 -10.803 -12.699 1.00 95.44 111 ASP A CA 1
ATOM 827 C C . ASP A 1 111 ? 7.594 -9.734 -12.289 1.00 95.44 111 ASP A C 1
ATOM 829 O O . ASP A 1 111 ? 7.763 -8.713 -12.960 1.00 95.44 111 ASP A O 1
ATOM 833 N N . ILE A 1 112 ? 8.254 -9.960 -11.147 1.00 94.00 112 ILE A N 1
ATOM 834 C CA . ILE A 1 112 ? 9.254 -9.038 -10.597 1.00 94.00 112 ILE A CA 1
ATOM 835 C C . ILE A 1 112 ? 10.411 -8.797 -11.577 1.00 94.00 112 ILE A C 1
ATOM 837 O O . ILE A 1 112 ? 10.694 -7.627 -11.814 1.00 94.00 112 ILE A O 1
ATOM 841 N N . PRO A 1 113 ? 11.037 -9.821 -12.197 1.00 94.44 113 PRO A N 1
ATOM 842 C CA . PRO A 1 113 ? 12.003 -9.605 -13.275 1.00 94.44 113 PRO A CA 1
ATOM 843 C C . PRO A 1 113 ? 11.522 -8.639 -14.364 1.00 94.44 113 PRO A C 1
ATOM 845 O O . PRO A 1 113 ? 12.259 -7.725 -14.724 1.00 94.44 113 PRO A O 1
ATOM 848 N N . ALA A 1 114 ? 10.281 -8.777 -14.843 1.00 94.00 114 ALA A N 1
ATOM 849 C CA . ALA A 1 114 ? 9.738 -7.872 -15.859 1.00 94.00 114 ALA A CA 1
ATOM 850 C C . ALA A 1 114 ? 9.585 -6.425 -15.350 1.00 94.00 114 ALA A C 1
ATOM 852 O O . ALA A 1 114 ? 9.863 -5.477 -16.087 1.00 94.00 114 ALA A O 1
ATOM 853 N N . ILE A 1 115 ? 9.171 -6.242 -14.091 1.00 95.06 115 ILE A N 1
ATOM 854 C CA . ILE A 1 115 ? 9.105 -4.919 -13.448 1.00 95.06 115 ILE A CA 1
ATOM 855 C C . ILE A 1 115 ? 10.512 -4.321 -13.320 1.00 95.06 115 ILE A C 1
ATOM 857 O O . ILE A 1 115 ? 10.711 -3.158 -13.660 1.00 95.06 115 ILE A O 1
ATOM 861 N N . THR A 1 116 ? 11.487 -5.110 -12.864 1.00 94.06 116 THR A N 1
ATOM 862 C CA . THR A 1 116 ? 12.889 -4.700 -12.721 1.00 94.06 116 THR A CA 1
ATOM 863 C C . THR A 1 116 ? 13.483 -4.265 -14.059 1.00 94.06 116 THR A C 1
ATOM 865 O O . THR A 1 116 ? 14.079 -3.195 -14.124 1.00 94.06 116 THR A O 1
ATOM 868 N N . SER A 1 117 ? 13.279 -5.031 -15.136 1.00 92.62 117 SER A N 1
ATOM 869 C CA . SER A 1 117 ? 13.737 -4.643 -16.477 1.00 92.62 117 SER A CA 1
ATOM 870 C C . SER A 1 117 ? 13.120 -3.321 -16.932 1.00 92.62 117 SER A C 1
ATOM 872 O O . SER A 1 117 ? 13.840 -2.435 -17.372 1.00 92.62 117 SER A O 1
ATOM 874 N N . ALA A 1 118 ? 11.811 -3.131 -16.740 1.00 92.06 118 ALA A N 1
ATOM 875 C CA . ALA A 1 118 ? 11.154 -1.877 -17.105 1.00 92.06 118 ALA A CA 1
ATOM 876 C C . ALA A 1 118 ? 11.649 -0.669 -16.282 1.00 92.06 118 ALA A C 1
ATOM 878 O O . ALA A 1 118 ? 11.632 0.461 -16.775 1.00 92.06 118 ALA A O 1
ATOM 879 N N . LEU A 1 119 ? 12.066 -0.881 -15.028 1.00 91.81 119 LEU A N 1
ATOM 880 C CA . LEU A 1 119 ? 12.707 0.154 -14.211 1.00 91.81 119 LEU A CA 1
ATOM 881 C C . LEU A 1 119 ? 14.098 0.500 -14.747 1.00 91.81 119 LEU A C 1
ATOM 883 O O . LEU A 1 119 ? 14.396 1.680 -14.902 1.00 91.81 119 LEU A O 1
ATOM 887 N N . ALA A 1 120 ? 14.905 -0.510 -15.079 1.00 90.62 120 ALA A N 1
ATOM 888 C CA . ALA A 1 120 ? 16.234 -0.322 -15.655 1.00 90.62 120 ALA A CA 1
ATOM 889 C C . ALA A 1 120 ? 16.181 0.459 -16.977 1.00 90.62 120 ALA A C 1
ATOM 891 O O . ALA A 1 120 ? 16.931 1.415 -17.153 1.00 90.62 120 ALA A O 1
ATOM 892 N N . ASP A 1 121 ? 15.233 0.117 -17.854 1.00 89.44 121 ASP A N 1
ATOM 893 C CA . ASP A 1 121 ? 15.006 0.823 -19.121 1.00 89.44 121 ASP A CA 1
ATOM 894 C C . ASP A 1 121 ? 14.574 2.284 -18.912 1.00 89.44 121 ASP A C 1
ATOM 896 O O . ASP A 1 121 ? 14.864 3.142 -19.737 1.00 89.44 121 ASP A O 1
ATOM 900 N N . SER A 1 122 ? 13.867 2.582 -17.815 1.00 84.69 122 SER A N 1
ATOM 901 C CA . SER A 1 122 ? 13.447 3.954 -17.489 1.00 84.69 122 SER A CA 1
ATOM 902 C C . SER A 1 122 ? 14.590 4.794 -16.906 1.00 84.69 122 SER A C 1
ATOM 904 O O . SER A 1 122 ? 14.542 6.020 -16.978 1.00 84.69 122 SER A O 1
ATOM 906 N N . ALA A 1 123 ? 15.585 4.150 -16.291 1.00 78.88 123 ALA A N 1
ATOM 907 C CA . ALA A 1 123 ? 16.722 4.814 -15.662 1.00 78.88 123 ALA A CA 1
ATOM 908 C C . ALA A 1 123 ? 17.811 5.213 -16.670 1.00 78.88 123 ALA A C 1
ATOM 910 O O . ALA A 1 123 ? 18.557 6.143 -16.409 1.00 78.88 123 ALA A O 1
ATOM 911 N N . SER A 1 124 ? 17.898 4.542 -17.822 1.00 76.06 124 SER A N 1
ATOM 912 C CA . SER A 1 124 ? 18.885 4.852 -18.868 1.00 76.06 124 SER A CA 1
ATOM 913 C C . SER A 1 124 ? 18.491 6.020 -19.779 1.00 76.06 124 SER A C 1
ATOM 915 O O . SER A 1 124 ? 19.314 6.495 -20.550 1.00 76.06 124 SER A O 1
ATOM 917 N N . THR A 1 125 ? 17.243 6.489 -19.712 1.00 63.97 125 THR A N 1
ATOM 918 C CA . THR A 1 125 ? 16.708 7.565 -20.567 1.00 63.97 125 THR A CA 1
ATOM 919 C C . THR A 1 125 ? 16.893 8.991 -20.017 1.00 63.97 125 THR A C 1
ATOM 921 O O . THR A 1 125 ? 16.284 9.908 -20.558 1.00 63.97 125 THR A O 1
ATOM 924 N N . SER A 1 126 ? 17.667 9.204 -18.943 1.00 57.62 126 SER A N 1
ATOM 925 C CA . SER A 1 126 ? 17.789 10.511 -18.261 1.00 57.62 126 SER A CA 1
ATOM 926 C C . SER A 1 126 ? 19.065 11.320 -18.536 1.00 57.62 126 SER A C 1
ATOM 928 O O . SER A 1 126 ? 19.199 12.384 -17.939 1.00 57.62 126 SER A O 1
ATOM 930 N N . ASP A 1 127 ? 19.968 10.871 -19.415 1.00 50.47 127 ASP A N 1
ATOM 931 C CA . ASP A 1 127 ? 21.341 11.417 -19.483 1.00 50.47 127 ASP A CA 1
ATOM 932 C C . ASP A 1 127 ? 21.681 12.231 -20.750 1.00 50.47 127 ASP A C 1
ATOM 934 O O . ASP A 1 127 ? 22.837 12.603 -20.935 1.00 50.47 127 ASP A O 1
ATOM 938 N N . ASP A 1 128 ? 20.711 12.574 -21.602 1.00 49.06 128 ASP A N 1
ATOM 939 C CA . ASP A 1 128 ? 20.974 13.329 -22.836 1.00 49.06 128 ASP A CA 1
ATOM 940 C C . ASP A 1 128 ? 20.208 14.667 -22.854 1.00 49.06 128 ASP A C 1
ATOM 942 O O . ASP A 1 128 ? 19.029 14.689 -23.200 1.00 49.06 128 ASP A O 1
ATOM 946 N N . GLU A 1 129 ? 20.884 15.750 -22.435 1.00 49.00 129 GLU A N 1
ATOM 947 C CA . GLU A 1 129 ? 20.853 17.139 -22.965 1.00 49.00 129 GLU A CA 1
ATOM 948 C C . GLU A 1 129 ? 21.238 18.165 -21.874 1.00 49.00 129 GLU A C 1
ATOM 950 O O . GLU A 1 129 ? 20.410 18.541 -21.053 1.00 49.00 129 GLU A O 1
ATOM 955 N N . ASP A 1 130 ? 22.519 18.564 -21.843 1.00 45.88 130 ASP A N 1
ATOM 956 C CA . ASP A 1 130 ? 22.995 19.959 -21.705 1.00 45.88 130 ASP A CA 1
ATOM 957 C C . ASP A 1 130 ? 24.525 19.962 -21.506 1.00 45.88 130 ASP A C 1
ATOM 959 O O . ASP A 1 130 ? 25.049 19.938 -20.391 1.00 45.88 130 ASP A O 1
ATOM 963 N N . SER A 1 131 ? 25.265 19.972 -22.617 1.00 52.62 131 SER A N 1
ATOM 964 C CA . SER A 1 131 ? 26.678 20.356 -22.634 1.00 52.62 131 SER A CA 1
ATOM 965 C C . SER A 1 131 ? 26.833 21.569 -23.542 1.00 52.62 131 SER A C 1
ATOM 967 O O . SER A 1 131 ? 27.022 21.400 -24.742 1.00 52.62 131 SER A O 1
ATOM 969 N N . ASP A 1 132 ? 26.760 22.762 -22.964 1.00 52.38 132 ASP A N 1
ATOM 970 C CA . ASP A 1 132 ? 27.334 23.976 -23.539 1.00 52.38 132 ASP A CA 1
ATOM 971 C C . ASP A 1 132 ? 27.994 24.767 -22.390 1.00 52.38 132 ASP A C 1
ATOM 973 O O . ASP A 1 132 ? 27.317 25.306 -21.519 1.00 52.38 132 ASP A O 1
ATOM 977 N N . ASP A 1 133 ? 29.330 24.706 -22.371 1.00 60.00 133 ASP A N 1
ATOM 978 C CA . ASP A 1 133 ? 30.328 25.614 -21.778 1.00 60.00 133 ASP A CA 1
ATOM 979 C C . ASP A 1 133 ? 29.875 26.658 -20.722 1.00 60.00 133 ASP A C 1
ATOM 981 O O . ASP A 1 133 ? 29.240 27.644 -21.088 1.00 60.00 133 ASP A O 1
ATOM 985 N N . ASP A 1 134 ? 30.348 26.562 -19.463 1.00 57.38 134 ASP A N 1
ATOM 986 C CA . ASP A 1 134 ? 30.825 27.752 -18.716 1.00 57.38 134 ASP A CA 1
ATOM 987 C C . ASP A 1 134 ? 31.710 27.410 -17.497 1.00 57.38 134 ASP A C 1
ATOM 989 O O . ASP A 1 134 ? 31.547 26.394 -16.819 1.00 57.38 134 ASP A O 1
ATOM 993 N N . ASP A 1 135 ? 32.675 28.292 -17.260 1.00 50.56 135 ASP A N 1
ATOM 994 C CA . ASP A 1 135 ? 33.876 28.151 -16.447 1.00 50.56 135 ASP A CA 1
ATOM 995 C C . ASP A 1 135 ? 33.656 28.248 -14.922 1.00 50.56 135 ASP A C 1
ATOM 997 O O . ASP A 1 135 ? 33.075 29.204 -14.422 1.00 50.56 135 ASP A O 1
ATOM 1001 N N . GLY A 1 136 ? 34.276 27.312 -14.189 1.00 55.38 136 GLY A N 1
ATOM 1002 C CA . GLY A 1 136 ? 34.945 27.501 -12.891 1.00 55.38 136 GLY A CA 1
ATOM 1003 C C . GLY A 1 136 ? 34.175 28.097 -11.701 1.00 55.38 136 GLY A C 1
ATOM 1004 O O . GLY A 1 136 ? 33.828 29.267 -11.705 1.00 55.38 136 GLY A O 1
ATOM 1005 N N . ILE A 1 137 ? 34.089 27.333 -10.603 1.00 47.00 137 ILE A N 1
ATOM 1006 C CA . ILE A 1 137 ? 34.480 27.693 -9.217 1.00 47.00 137 ILE A CA 1
ATOM 1007 C C . ILE A 1 137 ? 34.231 26.469 -8.310 1.00 47.00 137 ILE A C 1
ATOM 1009 O O . ILE A 1 137 ? 33.334 25.665 -8.553 1.00 47.00 137 ILE A O 1
ATOM 1013 N N . ASP A 1 138 ? 35.100 26.331 -7.309 1.00 56.53 138 ASP A N 1
ATOM 1014 C CA . ASP A 1 138 ? 35.151 25.319 -6.250 1.00 56.53 138 ASP A CA 1
ATOM 1015 C C . ASP A 1 138 ? 33.816 25.076 -5.525 1.00 56.53 138 ASP A C 1
ATOM 1017 O O . ASP A 1 138 ? 33.132 26.041 -5.204 1.00 56.53 138 ASP A O 1
ATOM 1021 N N . GLU A 1 139 ? 33.529 23.826 -5.127 1.00 48.12 139 GLU A N 1
ATOM 1022 C CA . GLU A 1 139 ? 32.910 23.544 -3.819 1.00 48.12 139 GLU A CA 1
ATOM 1023 C C . GLU A 1 139 ? 32.950 22.051 -3.434 1.00 48.12 139 GLU A C 1
ATOM 1025 O O . GLU A 1 139 ? 32.403 21.173 -4.103 1.00 48.12 139 GLU A O 1
ATOM 1030 N N . GLU A 1 140 ? 33.593 21.771 -2.295 1.00 53.97 140 GLU A N 1
ATOM 1031 C CA . GLU A 1 140 ? 33.339 20.583 -1.481 1.00 53.97 140 GLU A CA 1
ATOM 1032 C C . GLU A 1 140 ? 31.884 20.607 -0.990 1.00 53.97 140 GLU A C 1
ATOM 1034 O O . GLU A 1 140 ? 31.557 21.369 -0.088 1.00 53.97 140 GLU A O 1
ATOM 1039 N N . THR A 1 141 ? 31.044 19.704 -1.491 1.00 41.00 141 THR A N 1
ATOM 1040 C CA . THR A 1 141 ? 29.962 19.086 -0.705 1.00 41.00 141 THR A CA 1
ATOM 1041 C C . THR A 1 141 ? 29.737 17.668 -1.223 1.00 41.00 141 THR A C 1
ATOM 1043 O O . THR A 1 141 ? 28.955 17.411 -2.132 1.00 41.00 141 THR A O 1
ATOM 1046 N N . ALA A 1 142 ? 30.460 16.705 -0.650 1.00 40.28 142 ALA A N 1
ATOM 1047 C CA . ALA A 1 142 ? 30.111 15.296 -0.793 1.00 40.28 142 ALA A CA 1
ATOM 1048 C C . ALA A 1 142 ? 28.931 14.981 0.142 1.00 40.28 142 ALA A C 1
ATOM 1050 O O . ALA A 1 142 ? 29.089 14.270 1.134 1.00 40.28 142 ALA A O 1
ATOM 1051 N N . ASP A 1 143 ? 27.762 15.547 -0.159 1.00 37.78 143 ASP A N 1
ATOM 1052 C CA . ASP A 1 143 ? 26.503 14.988 0.312 1.00 37.78 143 ASP A CA 1
ATOM 1053 C C . ASP A 1 143 ? 26.202 13.771 -0.570 1.00 37.78 143 ASP A C 1
ATOM 1055 O O . ASP A 1 143 ? 25.856 13.867 -1.748 1.00 37.78 143 ASP A O 1
ATOM 1059 N N . ASP A 1 144 ? 26.430 12.603 0.024 1.00 43.19 144 ASP A N 1
ATOM 1060 C CA . ASP A 1 144 ? 26.080 11.269 -0.457 1.00 43.19 144 ASP A CA 1
ATOM 1061 C C . ASP A 1 144 ? 24.550 11.123 -0.552 1.00 43.19 144 ASP A C 1
ATOM 1063 O O . ASP A 1 144 ? 23.913 10.422 0.229 1.00 43.19 144 ASP A O 1
ATOM 1067 N N . ASP A 1 145 ? 23.939 11.845 -1.489 1.00 40.56 145 ASP A N 1
ATOM 1068 C CA . ASP A 1 145 ? 22.507 11.789 -1.789 1.00 40.56 145 ASP A CA 1
ATOM 1069 C C . ASP A 1 145 ? 22.314 11.432 -3.267 1.00 40.56 145 ASP A C 1
ATOM 1071 O O . ASP A 1 145 ? 21.516 12.009 -4.006 1.00 40.56 145 ASP A O 1
ATOM 1075 N N . SER A 1 146 ? 23.054 10.404 -3.695 1.00 45.84 146 SER A N 1
ATOM 1076 C CA . SER A 1 146 ? 22.833 9.680 -4.948 1.00 45.84 146 SER A CA 1
ATOM 1077 C C . SER A 1 146 ? 21.526 8.872 -4.873 1.00 45.84 146 SER A C 1
ATOM 1079 O O . SER A 1 146 ? 21.468 7.658 -5.063 1.00 45.84 146 SER A O 1
ATOM 1081 N N . GLN A 1 147 ? 20.420 9.566 -4.601 1.00 42.47 147 GLN A N 1
ATOM 1082 C CA . GLN A 1 147 ? 19.082 9.098 -4.904 1.00 42.47 147 GLN A CA 1
ATOM 1083 C C . GLN A 1 147 ? 18.928 9.132 -6.420 1.00 42.47 147 GLN A C 1
ATOM 1085 O O . GLN A 1 147 ? 18.393 10.083 -6.988 1.00 42.47 147 GLN A O 1
ATOM 1090 N N . ALA A 1 148 ? 19.384 8.057 -7.066 1.00 43.84 148 ALA A N 1
ATOM 1091 C CA . ALA A 1 148 ? 18.897 7.652 -8.375 1.00 43.84 148 ALA A CA 1
ATOM 1092 C C . ALA A 1 148 ? 17.390 7.938 -8.441 1.00 43.84 148 ALA A C 1
ATOM 1094 O O . ALA A 1 148 ? 16.662 7.586 -7.503 1.00 43.84 148 ALA A O 1
ATOM 1095 N N . ALA A 1 149 ? 16.954 8.639 -9.492 1.00 55.25 149 ALA A N 1
ATOM 1096 C CA . ALA A 1 149 ? 15.600 9.158 -9.638 1.00 55.25 149 ALA A CA 1
ATOM 1097 C C . ALA A 1 149 ? 14.567 8.119 -9.175 1.00 55.25 149 ALA A C 1
ATOM 1099 O O . ALA A 1 149 ? 14.330 7.112 -9.846 1.00 55.25 149 ALA A O 1
ATOM 1100 N N . LYS A 1 150 ? 13.988 8.336 -7.983 1.00 64.69 150 LYS A N 1
ATOM 1101 C CA . LYS A 1 150 ? 13.038 7.392 -7.388 1.00 64.69 150 LYS A CA 1
ATOM 1102 C C . LYS A 1 150 ? 11.923 7.147 -8.396 1.00 64.69 150 LYS A C 1
ATOM 1104 O O . LYS A 1 150 ? 11.279 8.089 -8.865 1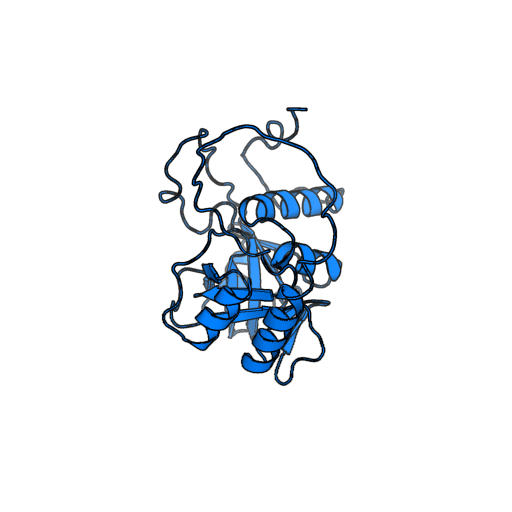.00 64.69 150 LYS A O 1
ATOM 1109 N N . SER A 1 151 ? 11.694 5.881 -8.720 1.00 69.88 151 SER A N 1
ATOM 1110 C CA . SER A 1 151 ? 10.657 5.490 -9.657 1.00 69.88 151 SER A CA 1
ATOM 1111 C C . SER A 1 151 ? 9.313 5.998 -9.162 1.00 69.88 151 SER A C 1
ATOM 1113 O O . SER A 1 151 ? 8.869 5.707 -8.051 1.00 69.88 151 SER A O 1
ATOM 1115 N N . ARG A 1 152 ? 8.649 6.761 -10.026 1.00 81.69 152 ARG A N 1
ATOM 1116 C CA . ARG A 1 152 ? 7.338 7.350 -9.760 1.00 81.69 152 ARG A CA 1
ATOM 1117 C C . ARG A 1 152 ? 6.187 6.386 -10.024 1.00 81.69 152 ARG A C 1
ATOM 1119 O O . ARG A 1 152 ? 5.046 6.819 -9.991 1.00 81.69 152 ARG A O 1
ATOM 1126 N N . TRP A 1 153 ? 6.458 5.117 -10.320 1.00 92.25 153 TRP A N 1
ATOM 1127 C CA . TRP A 1 153 ? 5.424 4.177 -10.761 1.00 92.25 153 TRP A CA 1
ATOM 1128 C C . TRP A 1 153 ? 5.483 2.800 -10.088 1.00 92.25 153 TRP A C 1
ATOM 1130 O O . TRP A 1 153 ? 4.598 1.979 -10.322 1.00 92.25 153 TRP A O 1
ATOM 1140 N N . CYS A 1 154 ? 6.493 2.534 -9.252 1.00 94.56 154 CYS A N 1
ATOM 1141 C CA . CYS A 1 154 ? 6.670 1.269 -8.539 1.00 94.56 154 CYS A CA 1
ATOM 1142 C C . CYS A 1 154 ? 7.160 1.517 -7.109 1.00 94.56 154 CYS A C 1
ATOM 1144 O O . CYS A 1 154 ? 8.011 2.371 -6.896 1.00 94.56 154 CYS A O 1
ATOM 1146 N N . ALA A 1 155 ? 6.668 0.750 -6.136 1.00 93.62 155 ALA A N 1
ATOM 1147 C CA . ALA A 1 155 ? 7.145 0.771 -4.754 1.00 93.62 155 ALA A CA 1
ATOM 1148 C C . ALA A 1 155 ? 7.042 -0.623 -4.120 1.00 93.62 155 ALA A C 1
ATOM 1150 O O . ALA A 1 155 ? 6.062 -1.340 -4.329 1.00 93.62 155 ALA A O 1
ATOM 1151 N N . ALA A 1 156 ? 8.036 -0.994 -3.316 1.00 93.94 156 ALA A N 1
ATOM 1152 C CA . ALA A 1 156 ? 8.026 -2.213 -2.521 1.00 93.94 156 ALA A CA 1
ATOM 1153 C C . ALA A 1 156 ? 7.728 -1.894 -1.050 1.00 93.94 156 ALA A C 1
ATOM 1155 O O . ALA A 1 156 ? 8.168 -0.877 -0.517 1.00 93.94 156 ALA A O 1
ATOM 1156 N N . PHE A 1 157 ? 7.007 -2.783 -0.375 1.00 93.94 157 PHE A N 1
ATOM 1157 C CA . PHE A 1 157 ? 6.637 -2.658 1.031 1.00 93.94 157 PHE A CA 1
ATOM 1158 C C . PHE A 1 157 ? 7.029 -3.930 1.773 1.00 93.94 157 PHE A C 1
ATOM 1160 O O . PHE A 1 157 ? 6.656 -5.024 1.352 1.00 93.94 157 PHE A O 1
ATOM 1167 N N . GLN A 1 158 ? 7.769 -3.781 2.868 1.00 92.56 158 GLN A N 1
ATOM 1168 C CA . GLN A 1 158 ? 8.152 -4.863 3.768 1.00 92.56 158 GLN A CA 1
ATOM 1169 C C . GLN A 1 158 ? 7.227 -4.892 4.987 1.00 92.56 158 GLN A C 1
ATOM 1171 O O . GLN A 1 158 ? 7.093 -3.888 5.688 1.00 92.56 158 GLN A O 1
ATOM 1176 N N . GLY A 1 159 ? 6.614 -6.041 5.252 1.00 91.62 159 GLY A N 1
ATOM 1177 C CA . GLY A 1 159 ? 5.622 -6.203 6.307 1.00 91.62 159 GLY A CA 1
ATOM 1178 C C . GLY A 1 159 ? 4.268 -5.569 5.992 1.00 91.62 159 GLY A C 1
ATOM 1179 O O . GLY A 1 159 ? 4.044 -4.973 4.935 1.00 91.62 159 GLY A O 1
ATOM 1180 N N . CYS A 1 160 ? 3.335 -5.718 6.928 1.00 93.69 160 CYS A N 1
ATOM 1181 C CA . CYS A 1 160 ? 1.990 -5.151 6.846 1.00 93.69 160 CYS A CA 1
ATOM 1182 C C . CYS A 1 160 ? 1.411 -4.824 8.222 1.00 93.69 160 CYS A C 1
ATOM 1184 O O . CYS A 1 160 ? 1.915 -5.248 9.261 1.00 93.69 160 CYS A O 1
ATOM 1186 N N . ALA A 1 161 ? 0.326 -4.059 8.227 1.00 92.31 161 ALA A N 1
ATOM 1187 C CA . ALA A 1 161 ? -0.654 -4.103 9.298 1.00 92.31 161 ALA A CA 1
ATOM 1188 C C . ALA A 1 161 ? -1.630 -5.249 9.011 1.00 92.31 161 ALA A C 1
ATOM 1190 O O . ALA A 1 161 ? -2.077 -5.405 7.872 1.00 92.31 161 ALA A O 1
ATOM 1191 N N . ALA A 1 162 ? -1.954 -6.042 10.029 1.00 91.50 162 ALA A N 1
ATOM 1192 C CA . ALA A 1 162 ? -2.842 -7.187 9.898 1.00 91.50 162 ALA A CA 1
ATOM 1193 C C . ALA A 1 162 ? -3.945 -7.145 10.956 1.00 91.50 162 ALA A C 1
ATOM 1195 O O . ALA A 1 162 ? -3.702 -6.814 12.117 1.00 91.50 162 ALA A O 1
ATOM 1196 N N . TRP A 1 163 ? -5.146 -7.531 10.542 1.00 92.38 163 TRP A N 1
ATOM 1197 C CA . TRP A 1 163 ? -6.307 -7.690 11.407 1.00 92.38 163 TRP A CA 1
ATOM 1198 C C . TRP A 1 163 ? -6.778 -9.134 11.356 1.00 92.38 163 TRP A C 1
ATOM 1200 O O . TRP A 1 163 ? -6.822 -9.744 10.284 1.00 92.38 163 TRP A O 1
ATOM 1210 N N . SER A 1 164 ? -7.151 -9.656 12.523 1.00 90.38 164 SER A N 1
ATOM 1211 C CA . SER A 1 164 ? -7.833 -10.947 12.620 1.00 90.38 164 SER A CA 1
ATOM 1212 C C . SER A 1 164 ? -9.259 -10.848 12.068 1.00 90.38 164 SER A C 1
ATOM 1214 O O . SER A 1 164 ? -9.773 -9.751 11.838 1.00 90.38 164 SER A O 1
ATOM 1216 N N . GLU A 1 165 ? -9.905 -11.998 11.892 1.00 90.56 165 GLU A N 1
ATOM 1217 C CA . GLU A 1 165 ? -11.291 -12.104 11.428 1.00 90.56 165 GLU A CA 1
ATOM 1218 C C . GLU A 1 165 ? -12.242 -11.133 12.152 1.00 90.56 165 GLU A C 1
ATOM 1220 O O . GLU A 1 165 ? -12.349 -11.125 13.381 1.00 90.56 165 GLU A O 1
ATOM 1225 N N . GLY A 1 166 ? -12.910 -10.273 11.374 1.00 87.00 166 GLY A N 1
ATOM 1226 C CA . GLY A 1 166 ? -13.904 -9.306 11.853 1.00 87.00 166 GLY A CA 1
ATOM 1227 C C . GLY A 1 166 ? -13.353 -8.144 12.692 1.00 87.00 166 GLY A C 1
ATOM 1228 O O . GLY A 1 166 ? -14.122 -7.283 13.137 1.00 87.00 166 GLY A O 1
ATOM 1229 N N . GLN A 1 167 ? -12.042 -8.101 12.950 1.00 89.69 167 GLN A N 1
ATOM 1230 C CA . GLN A 1 167 ? -11.442 -7.095 13.821 1.00 89.69 167 GLN A CA 1
ATOM 1231 C C . GLN A 1 167 ? -11.482 -5.704 13.175 1.00 89.69 167 GLN A C 1
ATOM 1233 O O . GLN A 1 167 ? -11.875 -4.743 13.842 1.00 89.69 167 GLN A O 1
ATOM 1238 N N . LEU A 1 168 ? -11.124 -5.595 11.890 1.00 89.62 168 LEU A N 1
ATOM 1239 C CA . LEU A 1 168 ? -11.112 -4.319 11.169 1.00 89.62 168 LEU A CA 1
ATOM 1240 C C . LEU A 1 168 ? -12.525 -3.736 11.052 1.00 89.62 168 LEU A C 1
ATOM 1242 O O . LEU A 1 168 ? -12.744 -2.567 11.359 1.00 89.62 168 LEU A O 1
ATOM 1246 N N . GLU A 1 169 ? -13.511 -4.558 10.698 1.00 89.19 169 GLU A N 1
ATOM 1247 C CA . GLU A 1 169 ? -14.920 -4.169 10.638 1.00 89.19 169 GLU A CA 1
ATOM 1248 C C . GLU A 1 169 ? -15.428 -3.721 12.008 1.00 89.19 169 GLU A C 1
ATOM 1250 O O . GLU A 1 169 ? -16.170 -2.742 12.111 1.00 89.19 169 GLU A O 1
ATOM 1255 N N . GLY A 1 170 ? -15.016 -4.410 13.076 1.00 87.19 170 GLY A N 1
ATOM 1256 C CA . GLY A 1 170 ? -15.317 -4.017 14.446 1.00 87.19 170 GLY A CA 1
ATOM 1257 C C . GLY A 1 170 ? -14.728 -2.652 14.811 1.00 87.19 170 GLY A C 1
ATOM 1258 O O . GLY A 1 170 ? -15.412 -1.839 15.435 1.00 87.19 170 GLY A O 1
ATOM 1259 N N . GLU A 1 171 ? -13.481 -2.378 14.419 1.00 88.31 171 GLU A N 1
ATOM 1260 C CA . GLU A 1 171 ? -12.816 -1.087 14.640 1.00 88.31 171 GLU A CA 1
ATOM 1261 C C . GLU A 1 171 ? -13.470 0.047 13.835 1.00 88.31 171 GLU A C 1
ATOM 1263 O O . GLU A 1 171 ? -13.729 1.116 14.394 1.00 88.31 171 GLU A O 1
ATOM 1268 N N . LEU A 1 172 ? -13.819 -0.203 12.570 1.00 86.88 172 LEU A N 1
ATOM 1269 C CA . LEU A 1 172 ? -14.537 0.745 11.711 1.00 86.88 172 LEU A CA 1
ATOM 1270 C C . LEU A 1 172 ? -15.948 1.033 12.230 1.00 86.88 172 LEU A C 1
ATOM 1272 O O . LEU A 1 172 ? -16.358 2.190 12.295 1.00 86.88 172 LEU A O 1
ATOM 1276 N N . LYS A 1 173 ? -16.678 0.003 12.674 1.00 85.88 173 LYS A N 1
ATOM 1277 C CA . LYS A 1 173 ? -18.025 0.148 13.247 1.00 85.88 173 LYS A CA 1
ATOM 1278 C C . LYS A 1 173 ? -18.022 0.949 14.547 1.00 85.88 173 LYS A C 1
ATOM 1280 O O . LYS A 1 173 ? -18.957 1.705 14.789 1.00 85.88 173 LYS A O 1
ATOM 1285 N N . ARG A 1 174 ? -16.994 0.791 15.388 1.00 84.50 174 ARG A N 1
ATOM 1286 C CA . ARG A 1 174 ? -16.825 1.622 16.593 1.00 84.50 174 ARG A CA 1
ATOM 1287 C C . ARG A 1 174 ? -16.457 3.063 16.248 1.00 84.50 174 ARG A C 1
ATOM 1289 O O . ARG A 1 174 ? -16.760 3.961 17.023 1.00 84.50 174 ARG A O 1
ATOM 1296 N N . GLY A 1 175 ? -15.795 3.283 15.112 1.00 79.81 175 GLY A N 1
ATOM 1297 C CA . GLY A 1 175 ? -15.457 4.611 14.610 1.00 79.81 175 GLY A CA 1
ATOM 1298 C C . GLY A 1 175 ? -14.401 5.350 15.437 1.00 79.81 175 GLY A C 1
ATOM 1299 O O . GLY A 1 175 ? -14.219 6.546 15.231 1.00 79.81 175 GLY A O 1
ATOM 1300 N N . THR A 1 176 ? -13.703 4.673 16.350 1.00 75.19 176 THR A N 1
ATOM 1301 C CA . THR A 1 176 ? -12.744 5.298 17.276 1.00 75.19 176 THR A CA 1
ATOM 1302 C C . THR A 1 176 ? -11.321 5.347 16.734 1.00 75.19 176 THR A C 1
ATOM 1304 O O . THR A 1 176 ? -10.581 6.265 17.068 1.00 75.19 176 THR A O 1
ATOM 1307 N N . SER A 1 177 ? -10.932 4.366 15.917 1.00 79.62 177 SER A N 1
ATOM 1308 C CA . SER A 1 177 ? -9.528 4.168 15.527 1.00 79.62 177 SER A CA 1
ATOM 1309 C C . SER A 1 177 ? -9.251 4.592 14.085 1.00 79.62 177 SER A C 1
ATOM 1311 O O . SER A 1 177 ? -8.247 5.250 13.818 1.00 79.62 177 SER A O 1
ATOM 1313 N N . TRP A 1 178 ? -10.165 4.269 13.166 1.00 86.56 178 TRP A N 1
ATOM 1314 C CA . TRP A 1 178 ? -9.947 4.417 11.727 1.00 86.56 178 TRP A CA 1
ATOM 1315 C C . TRP A 1 178 ? -11.082 5.181 11.050 1.00 86.56 178 TRP A C 1
ATOM 1317 O O . TRP A 1 178 ? -12.259 4.999 11.374 1.00 86.56 178 TRP A O 1
ATOM 1327 N N . GLY A 1 179 ? -10.715 6.039 10.103 1.00 87.12 179 GLY A N 1
ATOM 1328 C CA . GLY A 1 179 ? -11.565 6.442 8.988 1.00 87.12 179 GLY A CA 1
ATOM 1329 C C . GLY A 1 179 ? -11.268 5.560 7.776 1.00 87.12 179 GLY A C 1
ATOM 1330 O O . GLY A 1 179 ? -10.132 5.115 7.604 1.00 87.12 179 GLY A O 1
ATOM 1331 N N . LEU A 1 180 ? -12.281 5.304 6.952 1.00 88.50 180 LEU A N 1
ATOM 1332 C CA . LEU A 1 180 ? -12.152 4.569 5.697 1.00 88.50 180 LEU A CA 1
ATOM 1333 C C . LEU A 1 180 ? -12.568 5.482 4.546 1.00 88.50 180 LEU A C 1
ATOM 1335 O O . LEU A 1 180 ? -13.672 6.019 4.555 1.00 88.50 180 LEU A O 1
ATOM 1339 N N . LEU A 1 181 ? -11.688 5.613 3.559 1.00 89.00 181 LEU A N 1
ATOM 1340 C CA . LEU A 1 181 ? -11.999 6.153 2.243 1.00 89.00 181 LEU A CA 1
ATOM 1341 C C . LEU A 1 181 ? -12.114 4.982 1.260 1.00 89.00 181 LEU A C 1
ATOM 1343 O O . LEU A 1 181 ? -11.094 4.365 0.929 1.00 89.00 181 LEU A O 1
ATOM 1347 N N . PRO A 1 182 ? -13.331 4.637 0.810 1.00 86.19 182 PRO A N 1
ATOM 1348 C CA . PRO A 1 182 ? -13.524 3.560 -0.150 1.00 86.19 182 PRO A CA 1
ATOM 1349 C C . PRO A 1 182 ? -12.816 3.872 -1.467 1.00 86.19 182 PRO A C 1
ATOM 1351 O O . PRO A 1 182 ? -12.829 5.012 -1.937 1.00 86.19 182 PRO A O 1
ATOM 1354 N N . ALA A 1 183 ? -12.257 2.846 -2.111 1.00 82.88 183 ALA A N 1
ATOM 1355 C CA . ALA A 1 183 ? -11.607 2.998 -3.414 1.00 82.88 183 ALA A CA 1
ATOM 1356 C C . ALA A 1 183 ? -12.547 3.583 -4.482 1.00 82.88 183 ALA A C 1
ATOM 1358 O O . ALA A 1 183 ? -12.082 4.221 -5.414 1.00 82.88 183 ALA A O 1
ATOM 1359 N N . SER A 1 184 ? -13.859 3.358 -4.354 1.00 80.75 184 SER A N 1
ATOM 1360 C CA . SER A 1 184 ? -14.894 3.891 -5.248 1.00 80.75 184 SER A CA 1
ATOM 1361 C C . SER A 1 184 ? -15.160 5.384 -5.067 1.00 80.75 184 SER A C 1
ATOM 1363 O O . SER A 1 184 ? -15.621 6.030 -6.003 1.00 80.75 184 SER A O 1
ATOM 1365 N N . SER A 1 185 ? -14.909 5.917 -3.871 1.00 80.94 185 SER A N 1
ATOM 1366 C CA . SER A 1 185 ? -15.059 7.346 -3.577 1.00 80.94 185 SER A CA 1
ATOM 1367 C C . SER A 1 185 ? -13.816 8.123 -4.000 1.00 80.94 185 SER A C 1
ATOM 1369 O O . SER A 1 185 ? -13.900 9.277 -4.402 1.00 80.94 185 SER A O 1
ATOM 1371 N N . LEU A 1 186 ? -12.656 7.467 -3.964 1.00 77.88 186 LEU A N 1
ATOM 1372 C CA . LEU A 1 186 ? -11.407 8.015 -4.466 1.00 77.88 186 LEU A CA 1
ATOM 1373 C C . LEU A 1 186 ? -11.381 7.925 -5.997 1.00 77.88 186 LEU A C 1
ATOM 1375 O O . LEU A 1 186 ? -11.530 6.851 -6.574 1.00 77.88 186 LEU A O 1
ATOM 1379 N N . GLY A 1 187 ? -11.133 9.043 -6.682 1.00 75.00 187 GLY A N 1
ATOM 1380 C CA . GLY A 1 187 ? -10.781 8.990 -8.104 1.00 75.00 187 GLY A CA 1
ATOM 1381 C C . GLY A 1 187 ? -9.582 8.055 -8.316 1.00 75.00 187 GLY A C 1
ATOM 1382 O O . GLY A 1 187 ? -8.661 8.054 -7.500 1.00 75.00 187 GLY A O 1
ATOM 1383 N N . GLY A 1 188 ? -9.564 7.260 -9.392 1.00 69.50 188 GLY A N 1
ATOM 1384 C CA . GLY A 1 188 ? -8.524 6.235 -9.581 1.00 69.50 188 GLY A CA 1
ATOM 1385 C C . GLY A 1 188 ? -7.091 6.763 -9.562 1.00 69.50 188 GLY A C 1
ATOM 1386 O O . GLY A 1 188 ? -6.175 6.096 -9.102 1.00 69.50 188 GLY A O 1
ATOM 1387 N N . ASP A 1 189 ? -6.909 8.000 -9.993 1.00 84.94 189 ASP A N 1
ATOM 1388 C CA . ASP A 1 189 ? -5.624 8.683 -9.980 1.00 84.94 189 ASP A CA 1
ATOM 1389 C C . ASP A 1 189 ? -5.201 9.149 -8.564 1.00 84.94 189 ASP A C 1
ATOM 1391 O O . ASP A 1 189 ? -4.014 9.259 -8.269 1.00 84.94 189 ASP A O 1
ATOM 1395 N N . THR A 1 190 ? -6.141 9.321 -7.630 1.00 89.38 190 THR A N 1
ATOM 1396 C CA . THR A 1 190 ? -5.848 9.718 -6.244 1.00 89.38 190 THR A CA 1
ATOM 1397 C C . THR A 1 190 ? -5.026 8.664 -5.507 1.00 89.38 190 THR A C 1
ATOM 1399 O O . THR A 1 190 ? -4.024 9.001 -4.877 1.00 89.38 190 THR A O 1
ATOM 1402 N N . VAL A 1 191 ? -5.411 7.385 -5.589 1.00 90.56 191 VAL A N 1
ATOM 1403 C CA . VAL A 1 191 ? -4.665 6.307 -4.915 1.00 90.56 191 VAL A CA 1
ATOM 1404 C C . VAL A 1 191 ? -3.291 6.131 -5.562 1.00 90.56 191 VAL A C 1
ATOM 1406 O O . VAL A 1 191 ? -2.297 6.033 -4.849 1.00 90.56 191 VAL A O 1
ATOM 1409 N N . THR A 1 192 ? -3.204 6.189 -6.894 1.00 92.31 192 THR A N 1
ATOM 1410 C CA . THR A 1 192 ? -1.926 6.177 -7.625 1.00 92.31 192 THR A CA 1
ATOM 1411 C C . THR A 1 192 ? -0.998 7.301 -7.151 1.00 92.31 192 THR A C 1
ATOM 1413 O O . THR A 1 192 ? 0.159 7.037 -6.818 1.00 92.31 192 THR A O 1
ATOM 1416 N N . ARG A 1 193 ? -1.505 8.537 -7.009 1.00 91.19 193 ARG A N 1
ATOM 1417 C CA . ARG A 1 193 ? -0.725 9.654 -6.454 1.00 91.19 193 ARG A CA 1
ATOM 1418 C C . ARG A 1 193 ? -0.277 9.400 -5.024 1.00 91.19 193 ARG A C 1
ATOM 1420 O O . ARG A 1 193 ? 0.887 9.647 -4.724 1.00 91.19 193 ARG A O 1
ATOM 1427 N N . LEU A 1 194 ? -1.159 8.914 -4.153 1.00 91.12 194 LEU A N 1
ATOM 1428 C CA . LEU A 1 194 ? -0.815 8.629 -2.756 1.00 91.12 194 LEU A CA 1
ATOM 1429 C C . LEU A 1 194 ? 0.275 7.559 -2.635 1.00 91.12 194 LEU A C 1
ATOM 1431 O O . LEU A 1 194 ? 1.162 7.681 -1.796 1.00 91.12 194 LEU A O 1
ATOM 1435 N N . VAL A 1 195 ? 0.229 6.520 -3.470 1.00 91.62 195 VAL A N 1
ATOM 1436 C CA . VAL A 1 195 ? 1.199 5.421 -3.407 1.00 91.62 195 VAL A CA 1
ATOM 1437 C C . VAL A 1 195 ? 2.544 5.833 -4.014 1.00 91.62 195 VAL A C 1
ATOM 1439 O O . VAL A 1 195 ? 3.578 5.633 -3.369 1.00 91.62 195 VAL A O 1
ATOM 1442 N N . PHE A 1 196 ? 2.552 6.418 -5.218 1.00 91.50 196 PHE A N 1
ATOM 1443 C CA . PHE A 1 196 ? 3.780 6.558 -6.014 1.00 91.50 196 PHE A CA 1
ATOM 1444 C C . PHE A 1 196 ? 4.322 7.984 -6.166 1.00 91.50 196 PHE A C 1
ATOM 1446 O O . PHE A 1 196 ? 5.510 8.148 -6.434 1.00 91.50 196 PHE A O 1
ATOM 1453 N N . HIS A 1 197 ? 3.487 9.014 -6.011 1.00 89.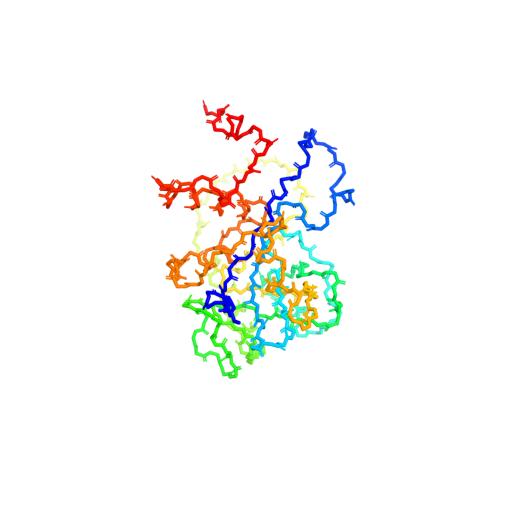88 197 HIS A N 1
ATOM 1454 C CA . HIS A 1 197 ? 3.878 10.405 -6.293 1.00 89.88 197 HIS A CA 1
ATOM 1455 C C . HIS A 1 197 ? 3.918 11.304 -5.057 1.00 89.88 197 HIS A C 1
ATOM 1457 O O . HIS A 1 197 ? 4.504 12.381 -5.102 1.00 89.88 197 HIS A O 1
ATOM 1463 N N . THR A 1 198 ? 3.280 10.884 -3.968 1.00 90.19 198 THR A N 1
ATOM 1464 C CA . THR A 1 198 ? 3.222 11.643 -2.721 1.00 90.19 198 THR A CA 1
ATOM 1465 C C . THR A 1 198 ? 4.388 11.233 -1.840 1.00 90.19 198 THR A C 1
ATOM 1467 O O . THR A 1 198 ? 4.611 10.042 -1.609 1.00 90.19 198 THR A O 1
ATOM 1470 N N . GLU A 1 199 ? 5.127 12.219 -1.338 1.00 87.75 199 GLU A N 1
ATOM 1471 C CA . GLU A 1 199 ? 6.164 11.972 -0.341 1.00 87.75 199 GLU A CA 1
ATOM 1472 C C . GLU A 1 199 ? 5.520 11.340 0.907 1.00 87.75 199 GLU A C 1
ATOM 1474 O O . GLU A 1 199 ? 4.484 11.842 1.360 1.00 87.75 199 GLU A O 1
ATOM 1479 N N . PRO A 1 200 ? 6.084 10.264 1.495 1.00 87.06 200 PRO A N 1
ATOM 1480 C CA . PRO A 1 200 ? 5.454 9.562 2.611 1.00 87.06 200 PRO A CA 1
ATOM 1481 C C . PRO A 1 200 ? 5.029 10.487 3.758 1.00 87.06 200 PRO A C 1
ATOM 1483 O O . PRO A 1 200 ? 3.911 10.375 4.258 1.00 87.06 200 PRO A O 1
ATOM 1486 N N . SER A 1 201 ? 5.856 11.467 4.129 1.00 84.38 201 SER A N 1
ATOM 1487 C CA . SER A 1 201 ? 5.532 12.433 5.190 1.00 84.38 201 SER A CA 1
ATOM 1488 C C . SER A 1 201 ? 4.305 13.305 4.877 1.00 84.38 201 SER A C 1
ATOM 1490 O O . SER A 1 201 ? 3.627 13.763 5.798 1.00 84.38 201 SER A O 1
ATOM 1492 N N . SER A 1 202 ? 3.976 13.499 3.598 1.00 87.94 202 SER A N 1
ATOM 1493 C CA . SER A 1 202 ? 2.852 14.312 3.124 1.00 87.94 202 SER A CA 1
ATOM 1494 C C . SER A 1 202 ? 1.555 13.523 2.922 1.00 87.94 202 SER A C 1
ATOM 1496 O O . SER A 1 202 ? 0.491 14.137 2.828 1.00 87.94 202 SER A O 1
ATOM 1498 N N . CYS A 1 203 ? 1.599 12.185 2.894 1.00 89.12 203 CYS A N 1
ATOM 1499 C CA . CYS A 1 203 ? 0.426 11.336 2.649 1.00 89.12 203 CYS A CA 1
ATOM 1500 C C . CYS A 1 203 ? -0.747 11.648 3.591 1.00 89.12 203 CYS A C 1
ATOM 1502 O O . CYS A 1 203 ? -1.885 11.746 3.141 1.00 89.12 203 CYS A O 1
ATOM 1504 N N . TRP A 1 204 ? -0.493 11.843 4.889 1.00 87.81 204 TRP A N 1
ATOM 1505 C CA . TRP A 1 204 ? -1.568 12.130 5.847 1.00 87.81 204 TRP A CA 1
ATOM 1506 C C . TRP A 1 204 ? -2.249 13.473 5.570 1.00 87.81 204 TRP A C 1
ATOM 1508 O O . TRP A 1 204 ? -3.472 13.528 5.462 1.00 87.81 204 TRP A O 1
ATOM 1518 N N . ALA A 1 205 ? -1.463 14.534 5.365 1.00 86.50 205 ALA A N 1
ATOM 1519 C CA . ALA A 1 205 ? -1.987 15.858 5.040 1.00 86.50 205 ALA A CA 1
ATOM 1520 C C . ALA A 1 205 ? -2.769 15.854 3.715 1.00 86.50 205 ALA A C 1
ATOM 1522 O O . ALA A 1 205 ? -3.855 16.428 3.640 1.00 86.50 205 ALA A O 1
ATOM 1523 N N . ALA A 1 206 ? -2.261 15.152 2.695 1.00 88.38 206 ALA A N 1
ATOM 1524 C CA . ALA A 1 206 ? -2.935 15.005 1.407 1.00 88.38 206 ALA A CA 1
ATOM 1525 C C . ALA A 1 206 ? -4.316 14.351 1.560 1.00 88.38 206 ALA A C 1
ATOM 1527 O O . ALA A 1 206 ? -5.300 14.827 0.993 1.00 88.38 206 ALA A O 1
ATOM 1528 N N . VAL A 1 207 ? -4.415 13.297 2.372 1.00 87.25 207 VAL A N 1
ATOM 1529 C CA . VAL A 1 207 ? -5.687 12.613 2.605 1.00 87.25 207 VAL A CA 1
ATOM 1530 C C . VAL A 1 207 ? -6.647 13.442 3.467 1.00 87.25 207 VAL A C 1
ATOM 1532 O O . VAL A 1 207 ? -7.841 13.497 3.171 1.00 87.25 207 VAL A O 1
ATOM 1535 N N . CYS A 1 208 ? -6.152 14.155 4.480 1.00 83.69 208 CYS A N 1
ATOM 1536 C CA . CYS A 1 208 ? -6.966 15.113 5.232 1.00 83.69 208 CYS A CA 1
ATOM 1537 C C . CYS A 1 208 ? -7.539 16.211 4.326 1.00 83.69 208 CYS A C 1
ATOM 1539 O O . CYS A 1 208 ? -8.718 16.541 4.439 1.00 83.69 208 CYS A O 1
ATOM 1541 N N . ALA A 1 209 ? -6.749 16.737 3.386 1.00 84.25 209 ALA A N 1
ATOM 1542 C CA . ALA A 1 209 ? -7.223 17.726 2.424 1.00 84.25 209 ALA A CA 1
ATOM 1543 C C . ALA A 1 209 ? -8.335 17.171 1.514 1.00 84.25 209 ALA A C 1
ATOM 1545 O O . ALA A 1 209 ? -9.288 17.889 1.216 1.00 84.25 209 ALA A O 1
ATOM 1546 N N . LEU A 1 210 ? -8.260 15.899 1.101 1.00 82.06 210 LEU A N 1
ATOM 1547 C CA . LEU A 1 210 ? -9.335 15.240 0.342 1.00 82.06 210 LEU A CA 1
ATOM 1548 C C . LEU A 1 210 ? -10.630 15.164 1.156 1.00 82.06 210 LEU A C 1
ATOM 1550 O O . LEU A 1 210 ? -11.682 15.581 0.674 1.00 82.06 210 LEU A O 1
ATOM 1554 N N . LEU A 1 211 ? -10.534 14.726 2.412 1.00 76.75 211 LEU A N 1
ATOM 1555 C CA . LEU A 1 211 ? -11.675 14.650 3.325 1.00 76.75 211 LEU A CA 1
ATOM 1556 C C . LEU A 1 211 ? -12.335 16.014 3.560 1.00 76.75 211 LEU A C 1
ATOM 1558 O O . LEU A 1 211 ? -13.559 16.103 3.602 1.00 76.75 211 LEU A O 1
ATOM 1562 N N . LEU A 1 212 ? -11.546 17.085 3.679 1.00 74.56 212 LEU A N 1
ATOM 1563 C CA . LEU A 1 212 ? -12.071 18.445 3.835 1.00 74.56 212 LEU A CA 1
ATOM 1564 C C . LEU A 1 212 ? -12.781 18.952 2.570 1.00 74.56 212 LEU A C 1
ATOM 1566 O O . LEU A 1 212 ? -13.757 19.691 2.678 1.00 74.56 212 LEU A O 1
ATOM 1570 N N . ARG A 1 213 ? -12.321 18.553 1.377 1.00 71.06 213 ARG A N 1
ATOM 1571 C CA . ARG A 1 213 ? -12.938 18.939 0.094 1.00 71.06 213 ARG A CA 1
ATOM 1572 C C . ARG A 1 213 ? -14.248 18.200 -0.172 1.00 71.06 213 ARG A C 1
ATOM 1574 O O . ARG A 1 213 ? -15.164 18.796 -0.729 1.00 71.06 213 ARG A O 1
ATOM 1581 N N . GLU A 1 214 ? -14.346 16.937 0.234 1.00 64.94 214 GLU A N 1
ATOM 1582 C CA . GLU A 1 214 ? -15.581 16.143 0.132 1.00 64.94 214 GLU A CA 1
ATOM 1583 C C . GLU A 1 214 ? -16.571 16.451 1.278 1.00 64.94 214 GLU A C 1
ATOM 1585 O O . GLU A 1 214 ? -17.783 16.297 1.131 1.00 64.94 214 GLU A O 1
ATOM 1590 N N . GLY A 1 215 ? -16.066 16.941 2.414 1.00 52.84 215 GLY A N 1
ATOM 1591 C CA . GLY A 1 215 ? -16.757 17.070 3.699 1.00 52.84 215 GLY A CA 1
ATOM 1592 C C . GLY A 1 215 ? -17.621 18.314 3.931 1.00 52.84 215 GLY A C 1
ATOM 1593 O O . GLY A 1 215 ? -17.796 18.715 5.080 1.00 52.84 215 GLY A O 1
ATOM 1594 N N . GLY A 1 216 ? -18.251 18.891 2.907 1.00 41.53 216 GLY A N 1
ATOM 1595 C CA . GLY A 1 216 ? -19.287 19.922 3.099 1.00 41.53 216 GLY A CA 1
ATOM 1596 C C . GLY A 1 216 ? -20.558 19.454 3.844 1.00 41.53 216 GLY A C 1
ATOM 1597 O O . GLY A 1 216 ? -21.499 20.236 3.946 1.00 41.53 216 GLY A O 1
ATOM 1598 N N . GLY A 1 217 ? -20.624 18.206 4.339 1.00 37.72 217 GLY A N 1
ATOM 1599 C CA . GLY A 1 217 ? -21.871 17.581 4.805 1.00 37.72 217 GLY A CA 1
ATOM 1600 C C . GLY A 1 217 ? -21.870 16.830 6.143 1.00 37.72 217 GLY A C 1
ATOM 1601 O O . GLY A 1 217 ? -22.928 16.772 6.75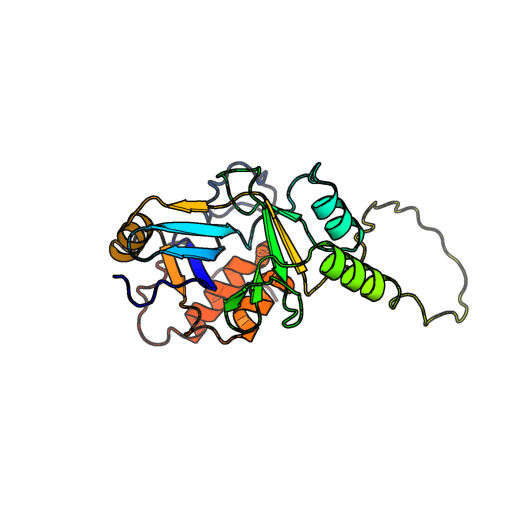7 1.00 37.72 217 GLY A O 1
ATOM 1602 N N . ASP A 1 218 ? -20.761 16.283 6.653 1.00 39.41 218 ASP A N 1
ATOM 1603 C CA . ASP A 1 218 ? -20.784 15.620 7.971 1.00 39.41 218 ASP A CA 1
ATOM 1604 C C . ASP A 1 218 ? -19.390 15.591 8.619 1.00 39.41 218 ASP A C 1
ATOM 1606 O O . ASP A 1 218 ? -18.468 14.917 8.161 1.00 39.41 218 ASP A O 1
ATOM 1610 N N . ARG A 1 219 ? -19.221 16.368 9.696 1.00 40.53 219 ARG A N 1
ATOM 1611 C CA . ARG A 1 219 ? -17.944 16.625 10.394 1.00 40.53 219 ARG A CA 1
ATOM 1612 C C . ARG A 1 219 ? -17.536 15.488 11.347 1.00 40.53 219 ARG A C 1
ATOM 1614 O O . ARG A 1 219 ? -16.699 15.690 12.222 1.00 40.53 219 ARG A O 1
ATOM 1621 N N . THR A 1 220 ? -18.122 14.300 11.215 1.00 41.44 220 THR A N 1
ATOM 1622 C CA . THR A 1 220 ? -17.892 13.154 12.115 1.00 41.44 220 THR A CA 1
ATOM 1623 C C . THR A 1 220 ? -16.757 12.215 11.679 1.00 41.44 220 THR A C 1
ATOM 1625 O O . THR A 1 220 ? -16.348 11.344 12.452 1.00 41.44 220 THR A O 1
ATOM 1628 N N . THR A 1 221 ? -16.191 12.379 10.478 1.00 46.03 221 THR A N 1
ATOM 1629 C CA . THR A 1 221 ? -15.207 11.428 9.925 1.00 46.03 221 THR A CA 1
ATOM 1630 C C . THR A 1 221 ? -13.774 11.634 10.411 1.00 46.03 221 THR A C 1
ATOM 1632 O O . THR A 1 221 ? -13.044 10.649 10.506 1.00 46.03 221 THR A O 1
ATOM 1635 N N . VAL A 1 222 ? -13.381 12.837 10.839 1.00 41.50 222 VAL A N 1
ATOM 1636 C CA . VAL A 1 222 ? -12.104 13.068 11.535 1.00 41.50 222 VAL A CA 1
ATOM 1637 C C . VAL A 1 222 ? -12.300 14.141 12.605 1.00 41.50 222 VAL A C 1
ATOM 1639 O O . VAL A 1 222 ? -12.222 15.334 12.333 1.00 41.50 222 VAL A O 1
ATOM 1642 N N .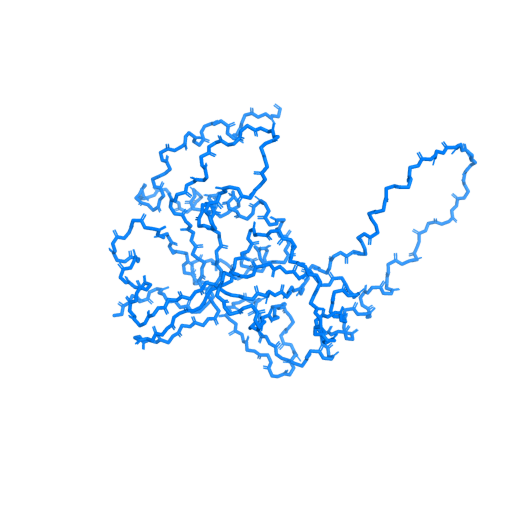 SER A 1 223 ? -12.552 13.723 13.846 1.00 34.38 223 SER A N 1
ATOM 1643 C CA . SER A 1 223 ? -12.407 14.620 14.996 1.00 34.38 223 SER A CA 1
ATOM 1644 C C . SER A 1 223 ? -10.915 14.773 15.288 1.00 34.38 223 SER A C 1
ATOM 1646 O O . SER A 1 223 ? -10.345 14.050 16.105 1.00 34.38 223 SER A O 1
ATOM 1648 N N . THR A 1 224 ? -10.241 15.668 14.567 1.00 38.34 224 THR A N 1
ATOM 1649 C CA . THR A 1 224 ? -8.919 16.135 14.981 1.00 38.34 224 THR A CA 1
ATOM 1650 C C . THR A 1 224 ? -9.114 17.085 16.160 1.00 38.34 224 THR A C 1
ATOM 1652 O O . THR A 1 224 ? -9.293 18.284 15.973 1.00 38.34 224 THR A O 1
ATOM 1655 N N . ASN A 1 225 ? -9.006 16.587 17.392 1.00 29.86 225 ASN A N 1
ATOM 1656 C CA . ASN A 1 225 ? -8.740 17.439 18.564 1.00 29.86 225 ASN A CA 1
ATOM 1657 C C . ASN A 1 225 ? -7.282 17.958 18.581 1.00 29.86 225 ASN A C 1
ATOM 1659 O O . ASN A 1 225 ? -6.682 18.144 19.635 1.00 29.86 225 ASN A O 1
ATOM 1663 N N . ALA A 1 226 ? -6.696 18.183 17.408 1.00 35.50 226 ALA A N 1
ATOM 1664 C CA . ALA A 1 226 ? -5.433 18.872 17.233 1.00 35.50 226 ALA A CA 1
ATOM 1665 C C . ALA A 1 226 ? -5.693 19.981 16.214 1.00 35.50 226 ALA A C 1
ATOM 1667 O O . ALA A 1 226 ? -6.091 19.680 15.090 1.00 35.50 226 ALA A O 1
ATOM 1668 N N . ASN A 1 227 ? -5.541 21.232 16.654 1.00 33.19 227 ASN A N 1
ATOM 1669 C CA . ASN A 1 227 ? -5.637 22.456 15.861 1.00 33.19 227 ASN A CA 1
ATOM 1670 C C . ASN A 1 227 ? -5.191 22.242 14.406 1.00 33.19 227 ASN A C 1
ATOM 1672 O O . ASN A 1 227 ? -4.002 22.184 14.107 1.00 33.19 227 ASN A O 1
ATOM 1676 N N . CYS A 1 228 ? -6.161 22.147 13.496 1.00 34.38 228 CYS A N 1
ATOM 1677 C CA . CYS A 1 228 ? -5.927 22.174 12.053 1.00 34.38 228 CYS A CA 1
ATOM 1678 C C . CYS A 1 228 ? -5.664 23.613 11.552 1.00 34.38 228 CYS A C 1
ATOM 1680 O O . CYS A 1 228 ? -5.338 23.809 10.385 1.00 34.38 228 CYS A O 1
ATOM 1682 N N . GLU A 1 229 ? -5.799 24.626 12.414 1.00 33.59 229 GLU A N 1
ATOM 1683 C CA . GLU A 1 229 ? -5.650 26.036 12.031 1.00 33.59 229 GLU A CA 1
ATOM 1684 C C . GLU A 1 229 ? -4.180 26.477 11.884 1.00 33.59 229 GLU A C 1
ATOM 1686 O O . GLU A 1 229 ? -3.908 27.411 11.138 1.00 33.59 229 GLU A O 1
ATOM 1691 N N . ASP A 1 230 ? -3.215 25.760 12.472 1.00 33.62 230 ASP A N 1
ATOM 1692 C CA . ASP A 1 230 ? -1.805 26.192 12.478 1.00 33.62 230 ASP A CA 1
ATOM 1693 C C . ASP A 1 230 ? -0.980 25.704 11.265 1.00 33.62 230 ASP A C 1
ATOM 1695 O O . ASP A 1 230 ? 0.136 26.169 11.049 1.00 33.62 230 ASP A O 1
ATOM 1699 N N . ALA A 1 231 ? -1.503 24.791 10.433 1.00 34.59 231 ALA A N 1
ATOM 1700 C CA . ALA A 1 231 ? -0.772 24.252 9.272 1.00 34.59 231 ALA A CA 1
ATOM 1701 C C . ALA A 1 231 ? -1.041 24.999 7.948 1.00 34.59 231 ALA A C 1
ATOM 1703 O O . ALA A 1 231 ? -0.402 24.706 6.940 1.00 34.59 231 ALA A O 1
ATOM 1704 N N . ALA A 1 232 ? -1.976 25.955 7.936 1.00 30.83 232 ALA A N 1
ATOM 1705 C CA . ALA A 1 232 ? -2.352 26.720 6.742 1.00 30.83 232 ALA A CA 1
ATOM 1706 C C . ALA A 1 232 ? -1.778 28.152 6.712 1.00 30.83 232 ALA A C 1
ATOM 1708 O O . ALA A 1 232 ? -2.110 28.922 5.814 1.00 30.83 232 ALA A O 1
ATOM 1709 N N . GLY A 1 233 ? -0.924 28.521 7.674 1.00 31.91 233 GLY A N 1
ATOM 1710 C CA . GLY A 1 233 ? -0.415 29.884 7.837 1.00 31.91 233 GLY A CA 1
ATOM 1711 C C . GLY A 1 233 ? 1.107 29.971 7.901 1.00 31.91 233 GLY A C 1
ATOM 1712 O O . GLY A 1 233 ? 1.651 30.312 8.943 1.00 31.91 233 GLY A O 1
ATOM 1713 N N . SER A 1 234 ? 1.799 29.690 6.798 1.00 31.98 234 SER A N 1
ATOM 1714 C CA . SER A 1 234 ? 3.113 30.291 6.529 1.00 31.98 234 SER A CA 1
ATOM 1715 C C . SER A 1 234 ? 3.406 30.220 5.030 1.00 31.98 234 SER A C 1
ATOM 1717 O O . SER A 1 234 ? 3.977 29.255 4.527 1.00 31.98 234 SER A O 1
ATOM 1719 N N . ALA A 1 235 ? 2.919 31.237 4.326 1.00 31.61 235 ALA A N 1
ATOM 1720 C CA . ALA A 1 235 ? 3.426 31.710 3.047 1.00 31.61 235 ALA A CA 1
ATOM 1721 C C . ALA A 1 235 ? 3.610 33.224 3.185 1.00 31.61 235 ALA A C 1
ATOM 1723 O O . ALA A 1 235 ? 2.761 33.839 3.877 1.00 31.61 235 ALA A O 1
#

InterPro domains:
  IPR003774 AlgH-like [PF02622] (30-209)

Organism: NCBI:txid156173

Radius of gyration: 19.69 Å; chains: 1; bounding box: 57×45×44 Å